Protein AF-A0A0M3J8P7-F1 (afdb_monomer_lite)

Structure (mmCIF, N/CA/C/O backbone):
data_AF-A0A0M3J8P7-F1
#
_entry.id   AF-A0A0M3J8P7-F1
#
loop_
_atom_site.group_PDB
_atom_site.id
_atom_site.type_symbol
_atom_site.label_atom_id
_atom_site.label_alt_id
_atom_site.label_comp_id
_atom_site.label_asym_id
_atom_site.label_entity_id
_atom_site.label_seq_id
_atom_site.pdbx_PDB_ins_code
_atom_site.Cartn_x
_atom_site.Cartn_y
_atom_site.Cartn_z
_atom_site.occupancy
_atom_site.B_iso_or_equiv
_atom_site.auth_seq_id
_atom_site.auth_comp_id
_atom_site.auth_asym_id
_atom_site.auth_atom_id
_atom_site.pdbx_PDB_model_num
ATOM 1 N N . MET A 1 1 ? 17.287 -0.569 18.885 1.00 57.94 1 MET A N 1
ATOM 2 C CA . MET A 1 1 ? 17.181 -0.500 20.362 1.00 57.94 1 MET A CA 1
ATOM 3 C C . MET A 1 1 ? 16.423 0.748 20.808 1.00 57.94 1 MET A C 1
ATOM 5 O O . MET A 1 1 ? 15.287 0.584 21.216 1.00 57.94 1 MET A O 1
ATOM 9 N N . CYS A 1 2 ? 16.953 1.978 20.699 1.00 70.88 2 CYS A N 1
ATOM 10 C CA . CYS A 1 2 ? 16.228 3.170 21.192 1.00 70.88 2 CYS A CA 1
ATOM 11 C C . CYS A 1 2 ? 14.976 3.538 20.371 1.00 70.88 2 CYS A C 1
ATOM 13 O O . CYS A 1 2 ? 13.939 3.823 20.958 1.00 70.88 2 CYS A O 1
ATOM 15 N N . ALA A 1 3 ? 15.040 3.486 19.035 1.00 71.56 3 ALA A N 1
ATOM 16 C CA . ALA A 1 3 ? 13.883 3.767 18.172 1.00 71.56 3 ALA A CA 1
ATOM 17 C C . ALA A 1 3 ? 12.749 2.735 18.344 1.00 71.56 3 ALA A C 1
ATOM 19 O O . ALA A 1 3 ? 11.573 3.095 18.376 1.00 71.56 3 ALA A O 1
ATOM 20 N N . ASP A 1 4 ? 13.101 1.460 18.536 1.00 75.12 4 ASP A N 1
ATOM 21 C CA . ASP A 1 4 ? 12.129 0.391 18.805 1.00 75.12 4 ASP A CA 1
ATOM 22 C C . ASP A 1 4 ? 11.441 0.598 20.159 1.00 75.12 4 ASP A C 1
ATOM 24 O O . ASP A 1 4 ? 10.235 0.411 20.275 1.00 75.12 4 ASP A O 1
ATOM 28 N N . LEU A 1 5 ? 12.191 1.047 21.174 1.00 81.62 5 LEU A N 1
ATOM 29 C CA . LEU A 1 5 ? 11.639 1.349 22.495 1.00 81.62 5 LEU A CA 1
ATOM 30 C C . LEU A 1 5 ? 10.661 2.527 22.443 1.00 81.62 5 LEU A C 1
ATOM 32 O O . LEU A 1 5 ? 9.600 2.458 23.053 1.00 81.62 5 LEU A O 1
ATOM 36 N N . ILE A 1 6 ? 10.999 3.578 21.686 1.00 79.62 6 ILE A N 1
ATOM 37 C CA . ILE A 1 6 ? 10.109 4.722 21.442 1.00 79.62 6 ILE A CA 1
ATOM 38 C C . ILE A 1 6 ? 8.841 4.257 20.725 1.00 79.62 6 ILE A C 1
ATOM 40 O O . ILE A 1 6 ? 7.743 4.608 21.141 1.00 79.62 6 ILE A O 1
ATOM 44 N N . THR A 1 7 ? 8.981 3.412 19.703 1.00 75.06 7 THR A N 1
ATOM 45 C CA . THR A 1 7 ? 7.837 2.845 18.978 1.00 75.06 7 THR A CA 1
ATOM 46 C C . THR A 1 7 ? 6.937 2.030 19.910 1.00 75.06 7 THR A C 1
ATOM 48 O O . THR A 1 7 ? 5.722 2.187 19.872 1.00 75.06 7 THR A O 1
ATOM 51 N N . CYS A 1 8 ? 7.509 1.190 20.779 1.00 78.62 8 CYS A N 1
ATOM 52 C CA . CYS A 1 8 ? 6.751 0.422 21.770 1.00 78.62 8 CYS A CA 1
ATOM 53 C C . CYS A 1 8 ? 6.077 1.313 22.820 1.00 78.62 8 CYS A C 1
ATOM 55 O O . CYS A 1 8 ? 4.932 1.055 23.176 1.00 78.62 8 CYS A O 1
ATOM 57 N N . LEU A 1 9 ? 6.761 2.356 23.300 1.00 82.44 9 LEU A N 1
ATOM 58 C CA . LEU A 1 9 ? 6.213 3.314 24.261 1.00 82.44 9 LEU A CA 1
ATOM 59 C C . LEU A 1 9 ? 5.017 4.057 23.667 1.00 82.44 9 LEU A C 1
ATOM 61 O O . LEU A 1 9 ? 3.961 4.096 24.284 1.00 82.44 9 LEU A O 1
ATOM 65 N N . VAL A 1 10 ? 5.174 4.609 22.463 1.00 79.56 10 VAL A N 1
ATOM 66 C CA . VAL A 1 10 ? 4.095 5.303 21.752 1.00 79.56 10 VAL A CA 1
ATOM 67 C C . VAL A 1 10 ? 2.922 4.353 21.536 1.00 79.56 10 VAL A C 1
ATOM 69 O O . VAL A 1 10 ? 1.804 4.691 21.900 1.00 79.56 10 VAL A O 1
ATOM 72 N N . ARG A 1 11 ? 3.186 3.127 21.060 1.00 76.06 11 ARG A N 1
ATOM 73 C CA . ARG A 1 11 ? 2.155 2.095 20.883 1.00 76.06 11 ARG A CA 1
ATOM 74 C C . ARG A 1 11 ? 1.421 1.721 22.164 1.00 76.06 11 ARG A C 1
ATOM 76 O O . ARG A 1 11 ? 0.246 1.400 22.102 1.00 76.06 11 ARG A O 1
ATOM 83 N N . HIS A 1 12 ? 2.096 1.743 23.310 1.00 80.62 12 HIS A N 1
ATOM 84 C CA . HIS A 1 12 ? 1.469 1.433 24.593 1.00 80.62 12 HIS A CA 1
ATOM 85 C C . HIS A 1 12 ? 0.429 2.478 25.015 1.00 80.62 12 HIS A C 1
ATOM 87 O O . HIS A 1 12 ? -0.518 2.131 25.715 1.00 80.62 12 HIS A O 1
ATOM 93 N N . TYR A 1 13 ? 0.608 3.734 24.600 1.00 80.44 13 TYR A N 1
ATOM 94 C CA . TYR A 1 13 ? -0.294 4.834 24.940 1.00 80.44 13 TYR A CA 1
ATOM 95 C C . TYR A 1 13 ? -1.317 5.162 23.845 1.00 80.44 13 TYR A C 1
ATOM 97 O O . TYR A 1 13 ? -2.204 5.974 24.102 1.00 80.44 13 TYR A O 1
ATOM 105 N N . LEU A 1 14 ? -1.235 4.514 22.673 1.00 75.00 14 LEU A N 1
ATOM 106 C CA . LEU A 1 14 ? -2.246 4.631 21.620 1.00 75.00 14 LEU A CA 1
ATOM 107 C C . LEU A 1 14 ? -3.641 4.346 22.212 1.00 75.00 14 LEU A C 1
ATOM 109 O O . LEU A 1 14 ? -3.864 3.297 22.819 1.00 75.00 14 LEU A O 1
ATOM 113 N N . GLY A 1 15 ? -4.547 5.324 22.104 1.00 64.31 15 GLY A N 1
ATOM 114 C CA . GLY A 1 15 ? -5.905 5.276 22.664 1.00 64.31 15 GLY A CA 1
ATOM 115 C C . GLY A 1 15 ? -6.182 6.250 23.820 1.00 64.31 15 GLY A C 1
ATOM 116 O O . GLY A 1 15 ? -7.347 6.523 24.107 1.00 64.31 15 GLY A O 1
ATOM 117 N N . ASP A 1 16 ? -5.156 6.834 24.453 1.00 79.50 16 ASP A N 1
ATOM 118 C CA . ASP A 1 16 ? -5.309 7.995 25.344 1.00 79.50 16 ASP A CA 1
ATOM 119 C C . ASP A 1 16 ? -4.747 9.249 24.663 1.00 79.50 16 ASP A C 1
ATOM 121 O O . ASP A 1 16 ? -3.587 9.622 24.855 1.00 79.50 16 ASP A O 1
ATOM 125 N N . ASN A 1 17 ? -5.593 9.916 23.869 1.00 73.31 17 ASN A N 1
ATOM 126 C CA . ASN A 1 17 ? -5.213 11.065 23.036 1.00 73.31 17 ASN A CA 1
ATOM 127 C C . ASN A 1 17 ? -4.451 12.158 23.809 1.00 73.31 17 ASN A C 1
ATOM 129 O O . ASN A 1 17 ? -3.526 12.782 23.276 1.00 73.31 17 ASN A O 1
ATOM 133 N N . ALA A 1 18 ? -4.825 12.411 25.068 1.00 75.12 18 ALA A N 1
ATOM 134 C CA . ALA A 1 18 ? -4.155 13.416 25.888 1.00 75.12 18 ALA A CA 1
ATOM 135 C C . ALA A 1 18 ? -2.734 12.965 26.258 1.00 75.12 18 ALA A C 1
ATOM 137 O O . ALA A 1 18 ? -1.778 13.742 26.139 1.00 75.12 18 ALA A O 1
ATOM 138 N N . THR A 1 19 ? -2.587 11.699 26.650 1.00 83.12 19 THR A N 1
ATOM 139 C CA . THR A 1 19 ? -1.300 11.112 27.028 1.00 83.12 19 THR A CA 1
ATOM 140 C C . THR A 1 19 ? -0.380 10.928 25.822 1.00 83.12 19 THR A C 1
ATOM 142 O O . THR A 1 19 ? 0.782 11.341 25.893 1.00 83.12 19 THR A O 1
ATOM 145 N N . THR A 1 20 ? -0.864 10.428 24.680 1.00 84.56 20 THR A N 1
ATOM 146 C CA . THR A 1 20 ? -0.025 10.271 23.480 1.00 84.56 20 THR A CA 1
ATOM 147 C C . THR A 1 20 ? 0.505 11.608 22.984 1.00 84.56 20 THR A C 1
ATOM 149 O O . THR A 1 20 ? 1.692 11.720 22.664 1.00 84.56 20 THR A O 1
ATOM 152 N N . SER A 1 21 ? -0.324 12.660 22.972 1.00 84.38 21 SER A N 1
ATOM 153 C CA . SER A 1 21 ? 0.137 13.989 22.563 1.00 84.38 21 SER A CA 1
ATOM 154 C C . SER A 1 21 ? 1.215 14.533 23.505 1.00 84.38 21 SER A C 1
ATOM 156 O O . SER A 1 21 ? 2.170 15.161 23.038 1.00 84.38 21 SER A O 1
ATOM 158 N N . ALA A 1 22 ? 1.086 14.313 24.816 1.00 85.69 22 ALA A N 1
ATOM 159 C CA . ALA A 1 22 ? 2.091 14.734 25.789 1.00 85.69 22 ALA A CA 1
ATOM 160 C C . ALA A 1 22 ? 3.419 13.982 25.586 1.00 85.69 22 ALA A C 1
ATOM 162 O O . ALA A 1 22 ? 4.474 14.617 25.496 1.00 85.69 22 ALA A O 1
ATOM 163 N N . VAL A 1 23 ? 3.362 12.656 25.418 1.00 87.38 23 VAL A N 1
ATOM 164 C CA . VAL A 1 23 ? 4.534 11.804 25.158 1.00 87.38 23 VAL A CA 1
ATOM 165 C C . VAL A 1 23 ? 5.217 12.198 23.846 1.00 87.38 23 VAL A C 1
ATOM 167 O O . VAL A 1 23 ? 6.428 12.414 23.833 1.00 87.38 23 VAL A O 1
ATOM 170 N N . CYS A 1 24 ? 4.465 12.390 22.758 1.00 87.50 24 CYS A N 1
ATOM 171 C CA . CYS A 1 24 ? 5.012 12.834 21.473 1.00 87.50 24 CYS A CA 1
ATOM 172 C C . CYS A 1 24 ? 5.719 14.191 21.589 1.00 87.50 24 CYS A C 1
ATOM 174 O O . CYS A 1 24 ? 6.803 14.381 21.038 1.00 87.50 24 CYS A O 1
ATOM 176 N N . ASN A 1 25 ? 5.138 15.145 22.321 1.00 87.44 25 ASN A N 1
ATOM 177 C CA . ASN A 1 25 ? 5.761 16.449 22.547 1.00 87.44 25 ASN A CA 1
ATOM 178 C C . ASN A 1 25 ? 7.066 16.324 23.340 1.00 87.44 25 ASN A C 1
ATOM 180 O O . ASN A 1 25 ? 8.059 16.954 22.980 1.00 87.44 25 ASN A O 1
ATOM 184 N N . GLN A 1 26 ? 7.088 15.485 24.376 1.00 90.50 26 GLN A N 1
ATOM 185 C CA . GLN A 1 26 ? 8.281 15.256 25.186 1.00 90.50 26 GLN A CA 1
ATOM 186 C C . GLN A 1 26 ? 9.392 14.533 24.409 1.00 90.50 26 GLN A C 1
ATOM 188 O O . GLN A 1 26 ? 10.564 14.888 24.539 1.00 90.50 26 GLN A O 1
ATOM 193 N N . LEU A 1 27 ? 9.045 13.554 23.571 1.00 89.75 27 LEU A N 1
ATOM 194 C CA . LEU A 1 27 ? 10.003 12.852 22.715 1.00 89.75 27 LEU A CA 1
ATOM 195 C C . LEU A 1 27 ? 10.636 13.799 21.691 1.00 89.75 27 LEU A C 1
ATOM 197 O O . LEU A 1 27 ? 11.852 13.775 21.506 1.00 89.75 27 LEU A O 1
ATOM 201 N N . ARG A 1 28 ? 9.846 14.693 21.085 1.00 91.12 28 ARG A N 1
ATOM 202 C CA . ARG A 1 28 ? 10.371 15.692 20.142 1.00 91.12 28 ARG A CA 1
ATOM 203 C C . ARG A 1 28 ? 11.314 16.694 20.802 1.00 91.12 28 ARG A C 1
ATOM 205 O O . ARG A 1 28 ? 12.298 17.090 20.189 1.00 91.12 28 ARG A O 1
ATOM 212 N N . THR A 1 29 ? 11.041 17.112 22.038 1.00 89.88 29 THR A N 1
ATOM 213 C CA . THR A 1 29 ? 11.905 18.071 22.747 1.00 89.88 29 THR A CA 1
ATOM 214 C C . THR A 1 29 ? 13.159 17.417 23.318 1.00 89.88 29 THR A C 1
ATOM 216 O O . THR A 1 29 ? 14.228 18.020 23.289 1.00 89.88 29 THR A O 1
ATOM 219 N N . THR A 1 30 ? 13.051 16.182 23.812 1.00 91.00 30 THR A N 1
ATOM 220 C CA . THR A 1 30 ? 14.149 15.490 24.507 1.00 91.00 30 THR A CA 1
ATOM 221 C C . THR A 1 30 ? 15.060 14.722 23.547 1.00 91.00 30 THR A C 1
ATOM 223 O O . THR A 1 30 ? 16.268 14.653 23.765 1.00 91.00 30 THR A O 1
ATOM 226 N N . CYS A 1 31 ? 14.511 14.143 22.476 1.00 87.69 31 CYS A N 1
ATOM 227 C CA . CYS A 1 31 ? 15.253 13.328 21.512 1.00 87.69 31 CYS A CA 1
ATOM 228 C C . CYS A 1 31 ? 14.791 13.547 20.052 1.00 87.69 31 CYS A C 1
ATOM 230 O O . CYS A 1 31 ? 14.375 12.592 19.390 1.00 87.69 31 CYS A O 1
ATOM 232 N N . PRO A 1 32 ? 14.923 14.769 19.496 1.00 86.00 32 PRO A N 1
ATOM 233 C CA . PRO A 1 32 ? 14.434 15.106 18.150 1.00 86.00 32 PRO A CA 1
ATOM 234 C C . PRO A 1 32 ? 15.085 14.297 17.018 1.00 86.00 32 PRO A C 1
ATOM 236 O O . PRO A 1 32 ? 14.510 14.146 15.945 1.00 86.00 32 PRO A O 1
ATOM 239 N N . THR A 1 33 ? 16.291 13.765 17.236 1.00 86.69 33 THR A N 1
ATOM 240 C CA . THR A 1 33 ? 16.986 12.908 16.261 1.00 86.69 33 THR A CA 1
ATOM 241 C C . THR A 1 33 ? 16.454 11.475 16.229 1.00 86.69 33 THR A C 1
ATOM 243 O O . THR A 1 33 ? 16.735 10.753 15.277 1.00 86.69 33 THR A O 1
ATOM 246 N N . LEU A 1 34 ? 15.709 11.058 17.259 1.00 85.75 34 LEU A N 1
ATOM 247 C CA . LEU A 1 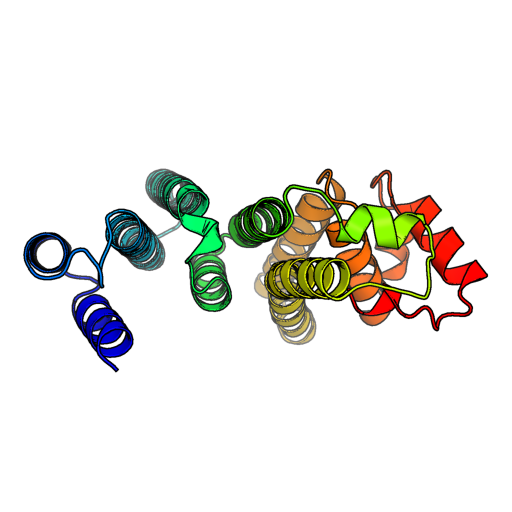34 ? 15.098 9.731 17.365 1.00 85.75 34 LEU A CA 1
ATOM 248 C C . LEU A 1 34 ? 13.587 9.755 17.122 1.00 85.75 34 LEU A C 1
ATOM 250 O O . LEU A 1 34 ? 13.025 8.721 16.775 1.00 85.75 34 LEU A O 1
ATOM 254 N N . PHE A 1 35 ? 12.944 10.906 17.328 1.00 88.56 35 PHE A N 1
ATOM 255 C CA . PHE A 1 35 ? 11.516 11.095 17.109 1.00 88.56 35 PHE A CA 1
ATOM 256 C C . PHE A 1 35 ? 11.259 12.478 16.506 1.00 88.56 35 PHE A C 1
ATOM 258 O O . PHE A 1 35 ? 11.371 13.508 17.173 1.00 88.56 35 PHE A O 1
ATOM 265 N N . SER A 1 36 ? 10.951 12.483 15.215 1.00 89.75 36 SER A N 1
ATOM 266 C CA . SER A 1 36 ? 10.771 13.672 14.389 1.00 89.75 36 SER A CA 1
ATOM 267 C C . SER A 1 36 ? 9.312 14.136 14.328 1.00 89.75 36 SER A C 1
ATOM 269 O O . SER A 1 36 ? 8.391 13.448 14.773 1.00 89.75 36 SER A O 1
ATOM 271 N N . ASP A 1 37 ? 9.074 15.304 13.726 1.00 89.19 37 ASP A N 1
ATOM 272 C CA . ASP A 1 37 ? 7.713 15.776 13.439 1.00 89.19 37 ASP A CA 1
ATOM 273 C C . ASP A 1 37 ? 6.953 14.839 12.485 1.00 89.19 37 ASP A C 1
ATOM 275 O O . ASP A 1 37 ? 5.733 14.706 12.592 1.00 89.19 37 ASP A O 1
ATOM 279 N N . GLU A 1 38 ? 7.659 14.152 11.582 1.00 89.06 38 GLU A N 1
ATOM 280 C CA . GLU A 1 38 ? 7.059 13.139 10.709 1.00 89.06 38 GLU A CA 1
ATOM 281 C C . GLU A 1 38 ? 6.608 11.912 11.512 1.00 89.06 38 GLU A C 1
ATOM 283 O O . GLU A 1 38 ? 5.522 11.394 11.257 1.00 89.06 38 GLU A O 1
ATOM 288 N N . ASP A 1 39 ? 7.373 11.500 12.528 1.00 88.56 39 ASP A N 1
ATOM 289 C CA . ASP A 1 39 ? 7.007 10.383 13.410 1.00 88.56 39 ASP A CA 1
ATOM 290 C C . ASP A 1 39 ? 5.798 10.740 14.286 1.00 88.56 39 ASP A C 1
ATOM 292 O O . ASP A 1 39 ? 4.869 9.944 14.432 1.00 88.56 39 ASP A O 1
ATOM 296 N N . ALA A 1 40 ? 5.750 11.972 14.807 1.00 89.94 40 ALA A N 1
ATOM 297 C CA . ALA A 1 40 ? 4.593 12.485 15.542 1.00 89.94 40 ALA A CA 1
ATOM 298 C C . ALA A 1 40 ? 3.338 12.581 14.657 1.00 89.94 40 ALA A C 1
ATOM 300 O O . ALA A 1 40 ? 2.230 12.280 15.098 1.00 89.94 40 ALA A O 1
ATOM 301 N N . THR A 1 41 ? 3.510 12.985 13.397 1.00 92.00 41 THR A N 1
ATOM 302 C CA . THR A 1 41 ? 2.429 13.051 12.403 1.00 92.00 41 THR A CA 1
ATOM 303 C C . THR A 1 41 ? 1.908 11.654 12.071 1.00 92.00 41 THR A C 1
ATOM 305 O O . THR A 1 41 ? 0.698 11.443 12.083 1.00 92.00 41 THR A O 1
ATOM 308 N N . ALA A 1 42 ? 2.799 10.687 11.837 1.00 91.94 42 ALA A N 1
ATOM 309 C CA . ALA A 1 42 ? 2.428 9.297 11.584 1.00 91.94 42 ALA A CA 1
ATOM 310 C C . ALA A 1 42 ? 1.744 8.650 12.797 1.00 91.94 42 ALA A C 1
ATOM 312 O O . ALA A 1 42 ? 0.775 7.913 12.627 1.00 91.94 42 ALA A O 1
ATOM 313 N N . THR A 1 43 ? 2.206 8.963 14.011 1.00 90.94 43 THR A N 1
ATOM 314 C CA . THR A 1 43 ? 1.581 8.509 15.263 1.00 90.94 43 THR A CA 1
ATOM 315 C C . THR A 1 43 ? 0.147 9.010 15.358 1.00 90.94 43 THR A C 1
ATOM 317 O O . THR A 1 43 ? -0.764 8.198 15.460 1.00 90.94 43 THR A O 1
ATOM 320 N N . ARG A 1 44 ? -0.068 10.324 15.210 1.00 92.19 44 ARG A N 1
ATOM 321 C CA . ARG A 1 44 ? -1.414 10.910 15.249 1.00 92.19 44 ARG A CA 1
ATOM 322 C C . ARG A 1 44 ? -2.334 10.298 14.196 1.00 92.19 44 ARG A C 1
ATOM 324 O O . ARG A 1 44 ? -3.469 9.966 14.493 1.00 92.19 44 ARG A O 1
ATOM 331 N N . ALA A 1 45 ? -1.848 10.126 12.971 1.00 95.56 45 ALA A N 1
ATOM 332 C CA . ALA A 1 45 ? -2.650 9.511 11.920 1.00 95.56 45 ALA A CA 1
ATOM 333 C C . ALA A 1 45 ? -2.979 8.035 12.213 1.00 95.56 45 ALA A C 1
ATOM 335 O O . ALA A 1 45 ? -4.045 7.560 11.8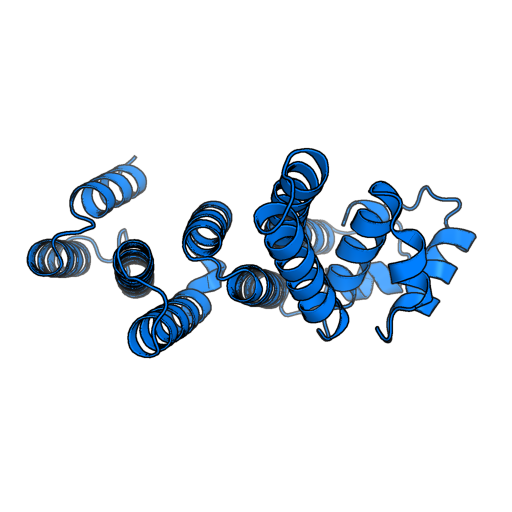44 1.00 95.56 45 ALA A O 1
ATOM 336 N N . THR A 1 46 ? -2.087 7.316 12.900 1.00 92.88 46 THR A N 1
ATOM 337 C CA . THR A 1 46 ? -2.349 5.943 13.359 1.00 92.88 46 THR A CA 1
ATOM 338 C C . THR A 1 46 ? -3.447 5.927 14.424 1.00 92.88 46 THR A C 1
ATOM 340 O O . THR A 1 46 ? -4.369 5.129 14.309 1.00 92.88 46 THR A O 1
ATOM 343 N N . GLU A 1 47 ? -3.415 6.854 15.388 1.00 91.94 47 GLU A N 1
ATOM 344 C CA . GLU A 1 47 ? -4.487 7.009 16.389 1.00 91.94 47 GLU A CA 1
ATOM 345 C C . GLU A 1 47 ? -5.841 7.279 15.738 1.00 91.94 47 GLU A C 1
ATOM 347 O O . GLU A 1 47 ? -6.839 6.686 16.123 1.00 91.94 47 GLU A O 1
ATOM 352 N N . MET A 1 48 ? -5.874 8.123 14.705 1.00 94.88 48 MET A N 1
ATOM 353 C CA . MET A 1 48 ? -7.102 8.410 13.963 1.00 94.88 48 MET A CA 1
ATOM 354 C C . MET A 1 48 ? -7.680 7.162 13.281 1.00 94.88 48 MET A C 1
ATOM 356 O O . MET A 1 48 ? -8.898 7.007 13.224 1.00 94.88 48 MET A O 1
ATOM 360 N N . LEU A 1 49 ? -6.830 6.260 12.774 1.00 95.75 49 LEU A N 1
ATOM 361 C CA . LEU A 1 49 ? -7.284 4.982 12.216 1.00 95.75 49 LEU A CA 1
ATOM 362 C C . LEU A 1 49 ? -7.803 4.037 13.309 1.00 95.75 49 LEU A C 1
ATOM 364 O O . LEU A 1 49 ? -8.819 3.379 13.100 1.00 95.75 49 LEU A O 1
ATOM 368 N N . GLU A 1 50 ? -7.153 3.987 14.473 1.00 92.31 50 GLU A N 1
ATOM 369 C CA . GLU A 1 50 ? -7.625 3.186 15.610 1.00 92.31 50 GLU A CA 1
ATOM 370 C C . GLU A 1 50 ? -8.945 3.722 16.183 1.00 92.31 50 GLU A C 1
ATOM 372 O O . GLU A 1 50 ? -9.853 2.947 16.476 1.00 92.31 50 GLU A O 1
ATOM 377 N N . GLU A 1 51 ? -9.106 5.043 16.259 1.00 93.25 51 GLU A N 1
ATOM 378 C CA . GLU A 1 51 ? -10.371 5.687 16.614 1.00 93.25 51 GLU A CA 1
ATOM 379 C C . GLU A 1 51 ? -11.459 5.346 15.585 1.00 93.25 51 GLU A C 1
ATOM 381 O O . GLU A 1 51 ? -12.540 4.886 15.957 1.00 93.25 51 GLU A O 1
ATOM 386 N N . ALA A 1 52 ? -11.158 5.461 14.286 1.00 96.00 52 ALA A N 1
ATOM 387 C CA . ALA A 1 52 ? -12.086 5.099 13.216 1.00 96.00 52 ALA A CA 1
ATOM 388 C C . ALA A 1 52 ? -12.493 3.613 13.238 1.00 96.00 52 ALA A C 1
ATOM 390 O O . ALA A 1 52 ? -13.603 3.276 12.813 1.00 96.00 52 ALA A O 1
ATOM 391 N N . HIS A 1 53 ? -11.626 2.722 13.727 1.00 93.94 53 HIS A N 1
ATOM 392 C CA . HIS A 1 53 ? -11.925 1.296 13.882 1.00 93.94 53 HIS A CA 1
ATOM 393 C C . HIS A 1 53 ? -13.005 1.030 14.940 1.00 93.94 53 HIS A C 1
ATOM 395 O O . HIS A 1 53 ? -13.781 0.087 14.802 1.00 93.94 53 HIS A O 1
ATOM 401 N N . LEU A 1 54 ? -13.109 1.887 15.959 1.00 93.50 54 LEU A N 1
ATOM 402 C CA . LEU A 1 54 ? -14.124 1.789 17.013 1.00 93.50 54 LEU A CA 1
ATOM 403 C C . LEU A 1 54 ? -15.459 2.456 16.637 1.00 93.50 54 LEU A C 1
ATOM 405 O O . LEU A 1 54 ? -16.438 2.336 17.376 1.00 93.50 54 LEU A O 1
ATOM 409 N N . MET A 1 55 ? -15.513 3.165 15.508 1.00 94.81 55 MET A N 1
ATOM 410 C CA . MET A 1 55 ? -16.699 3.883 15.041 1.00 94.81 55 MET A CA 1
ATOM 411 C C . MET A 1 55 ? -17.527 3.051 14.056 1.00 94.81 55 MET A C 1
ATOM 413 O O . MET A 1 55 ? -16.995 2.379 13.173 1.00 94.81 55 MET A O 1
ATOM 417 N N . GLU A 1 56 ? -18.853 3.189 14.125 1.00 94.38 56 GLU A N 1
ATOM 418 C CA . GLU A 1 56 ? -19.741 2.703 13.065 1.00 94.38 56 GLU A CA 1
ATOM 419 C C . GLU A 1 56 ? -19.562 3.515 11.761 1.00 94.38 56 GLU A C 1
ATOM 421 O O . GLU A 1 56 ? -19.184 4.695 11.806 1.00 94.38 56 GLU A O 1
ATOM 426 N N . PRO A 1 57 ? -19.856 2.928 10.582 1.00 93.31 57 PRO A N 1
ATOM 427 C CA . PRO A 1 57 ? -19.809 3.636 9.304 1.00 93.31 57 PRO A CA 1
ATOM 428 C C . PRO A 1 57 ? -20.668 4.910 9.300 1.00 93.31 57 PRO A C 1
ATOM 430 O O . PRO A 1 57 ? -21.897 4.857 9.314 1.00 93.31 57 PRO A O 1
ATOM 433 N N . CYS A 1 58 ? -20.017 6.074 9.254 1.00 95.62 58 CYS A N 1
ATOM 434 C CA . CYS A 1 58 ? -20.670 7.381 9.191 1.00 95.62 58 CYS A CA 1
ATOM 435 C C . CYS A 1 58 ? -19.770 8.428 8.495 1.00 95.62 58 CYS A C 1
ATOM 437 O O . CYS A 1 58 ? -18.573 8.180 8.303 1.00 95.62 58 CYS A O 1
ATOM 439 N N . PRO A 1 59 ? -20.305 9.607 8.113 1.00 97.38 59 PRO A N 1
ATOM 440 C CA . PRO A 1 59 ? -19.519 10.652 7.450 1.00 97.38 59 PRO A CA 1
ATOM 441 C C . PRO A 1 59 ? -18.294 11.091 8.258 1.00 97.38 59 PRO A C 1
ATOM 443 O O . PRO A 1 59 ? -17.200 11.149 7.713 1.00 97.38 59 PRO A O 1
ATOM 446 N N . THR A 1 60 ? -18.441 11.280 9.573 1.00 97.44 60 THR A N 1
ATOM 447 C CA . THR A 1 60 ? -17.335 11.676 10.461 1.00 97.44 60 THR A CA 1
ATOM 448 C C . THR A 1 60 ? -16.210 10.643 10.485 1.00 97.44 60 THR A C 1
ATOM 450 O O . THR A 1 60 ? -15.043 11.010 10.427 1.00 97.44 60 THR A O 1
ATOM 453 N N . ARG A 1 61 ? -16.543 9.344 10.503 1.00 97.50 61 ARG A N 1
ATOM 454 C CA . ARG A 1 61 ? -15.548 8.266 10.399 1.00 97.50 61 ARG A CA 1
ATOM 455 C C . ARG A 1 61 ? -14.792 8.330 9.069 1.00 97.50 61 ARG A C 1
ATOM 457 O O . ARG A 1 61 ? -13.592 8.093 9.035 1.00 97.50 61 ARG A O 1
ATOM 464 N N . THR A 1 62 ? -15.493 8.646 7.983 1.00 97.25 62 THR A N 1
ATOM 465 C CA . THR A 1 62 ? -14.892 8.763 6.644 1.00 97.25 62 THR A CA 1
ATOM 466 C C . THR A 1 62 ? -13.924 9.945 6.588 1.00 97.25 62 THR A C 1
ATOM 468 O O . THR A 1 62 ? -12.773 9.763 6.213 1.00 97.25 62 THR A O 1
ATOM 471 N N . GLU A 1 63 ? -14.343 11.119 7.072 1.00 98.00 63 GLU A N 1
ATOM 472 C CA . GLU A 1 63 ? -13.489 12.314 7.169 1.00 98.00 63 GLU A CA 1
ATOM 473 C C . GLU A 1 63 ? -12.239 12.067 8.031 1.00 98.00 63 GLU A C 1
ATOM 475 O O . GLU A 1 63 ? -11.146 12.522 7.691 1.00 98.00 63 GLU A O 1
ATOM 480 N N . LEU A 1 64 ? -12.388 11.310 9.125 1.00 97.81 64 LEU A N 1
ATOM 481 C CA . LEU A 1 64 ? -11.283 10.933 10.004 1.00 97.81 64 LEU A CA 1
ATOM 482 C C . LEU A 1 64 ? -10.256 10.044 9.279 1.00 97.81 64 LEU A C 1
ATOM 484 O O . LEU A 1 64 ? -9.054 10.298 9.363 1.00 97.81 64 LEU A O 1
ATOM 488 N N . ILE A 1 65 ? -10.719 9.035 8.533 1.00 98.31 65 ILE A N 1
ATOM 489 C CA . ILE A 1 65 ? -9.853 8.151 7.735 1.00 98.31 65 ILE A CA 1
ATOM 490 C C . ILE A 1 65 ? -9.153 8.935 6.615 1.00 98.31 65 ILE A C 1
ATOM 492 O O . ILE A 1 65 ? -7.945 8.777 6.426 1.00 98.31 65 ILE A O 1
ATOM 496 N N . ASP A 1 66 ? -9.873 9.807 5.906 1.00 98.31 66 ASP A N 1
ATOM 497 C CA . ASP A 1 66 ? -9.320 10.608 4.808 1.00 98.31 66 ASP A CA 1
ATOM 498 C C . ASP A 1 66 ? -8.194 11.532 5.294 1.00 98.31 66 ASP A C 1
ATOM 500 O O . ASP A 1 66 ? -7.121 11.613 4.683 1.00 98.31 66 ASP A O 1
ATOM 504 N N . GLU A 1 67 ? -8.393 12.194 6.435 1.00 98.25 67 GLU A N 1
ATOM 505 C CA . GLU A 1 67 ? -7.370 13.050 7.034 1.00 98.25 67 GLU A CA 1
ATOM 506 C C . GLU A 1 67 ? -6.164 12.235 7.533 1.00 98.25 67 GLU A C 1
ATOM 508 O O . GLU A 1 67 ? -5.014 12.640 7.322 1.00 98.25 67 GLU A O 1
ATOM 513 N N . ALA A 1 68 ? -6.392 11.048 8.106 1.00 98.19 68 ALA A N 1
ATOM 514 C CA . ALA A 1 68 ? -5.315 10.140 8.492 1.00 98.19 68 ALA A CA 1
ATOM 515 C C . ALA A 1 68 ? -4.461 9.724 7.280 1.00 98.19 68 ALA A C 1
ATOM 517 O O . ALA A 1 68 ? -3.229 9.812 7.322 1.00 98.19 68 ALA A O 1
ATOM 518 N N . ILE A 1 69 ? -5.091 9.341 6.162 1.00 98.38 69 ILE A N 1
ATOM 519 C CA . ILE A 1 69 ? -4.394 8.987 4.914 1.00 98.38 69 ILE A CA 1
ATOM 520 C C . ILE A 1 69 ? -3.597 10.181 4.390 1.00 98.38 69 ILE A C 1
ATOM 522 O O . ILE A 1 69 ? -2.422 10.028 4.035 1.00 98.38 69 ILE A O 1
ATOM 526 N N . ARG A 1 70 ? -4.185 11.384 4.396 1.00 97.94 70 ARG A N 1
ATOM 527 C CA . ARG A 1 70 ? -3.504 12.615 3.973 1.00 97.94 70 ARG A CA 1
ATOM 528 C C . ARG A 1 70 ? -2.222 12.845 4.772 1.00 97.94 70 ARG A C 1
ATOM 530 O O . ARG A 1 70 ? -1.183 13.154 4.185 1.00 97.94 70 ARG A O 1
ATOM 537 N N . MET A 1 71 ? -2.275 12.672 6.091 1.00 97.12 71 MET A N 1
ATOM 538 C CA . MET A 1 71 ? -1.121 12.814 6.981 1.00 97.12 71 MET A CA 1
ATOM 539 C C . MET A 1 71 ? -0.063 11.726 6.746 1.00 97.12 71 MET A C 1
ATOM 541 O O . MET A 1 71 ? 1.121 12.042 6.592 1.00 97.12 71 MET A O 1
ATOM 545 N N . LEU A 1 72 ? -0.475 10.458 6.648 1.00 97.56 72 LEU A N 1
ATOM 546 C CA . LEU A 1 72 ? 0.417 9.325 6.369 1.00 97.56 72 LEU A CA 1
ATOM 547 C C . LEU A 1 72 ? 1.143 9.499 5.029 1.00 97.56 72 LEU A C 1
ATOM 549 O O . LEU A 1 72 ? 2.340 9.229 4.920 1.00 97.56 72 LEU A O 1
ATOM 553 N N . LYS A 1 73 ? 0.451 10.023 4.015 1.00 97.25 73 LYS A N 1
ATOM 554 C CA . LYS A 1 73 ? 1.010 10.256 2.680 1.00 97.25 73 LYS A CA 1
ATOM 555 C C . LYS A 1 73 ? 2.165 11.263 2.673 1.00 97.25 73 LYS A C 1
ATOM 557 O O . LYS A 1 73 ? 3.090 11.118 1.871 1.00 97.25 73 LYS A O 1
ATOM 562 N N . VAL A 1 74 ? 2.156 12.261 3.564 1.00 93.56 74 VAL A N 1
ATOM 563 C CA . VAL A 1 74 ? 3.248 13.248 3.682 1.00 93.56 74 VAL A CA 1
ATOM 564 C C . VAL A 1 74 ? 4.549 12.560 4.099 1.00 93.56 74 VAL A C 1
ATOM 566 O O . VAL A 1 74 ? 5.569 12.696 3.424 1.00 93.56 74 VAL A O 1
ATOM 569 N N . GLY A 1 75 ? 4.494 11.760 5.165 1.00 91.56 75 GLY A N 1
ATOM 570 C CA . GLY A 1 75 ? 5.632 11.019 5.716 1.00 91.56 75 GLY A CA 1
ATOM 571 C C . GLY A 1 75 ? 5.832 9.637 5.097 1.00 91.56 75 GLY A C 1
ATOM 572 O O . GLY A 1 75 ? 6.517 8.801 5.690 1.00 91.56 75 GLY A O 1
ATOM 573 N N . VAL A 1 76 ? 5.240 9.370 3.922 1.00 95.31 76 VAL A N 1
ATOM 574 C CA . VAL A 1 76 ? 5.013 7.995 3.461 1.00 95.31 76 VAL A CA 1
ATOM 575 C C . VAL A 1 76 ? 6.283 7.171 3.418 1.00 95.31 76 VAL A C 1
ATOM 577 O O . VAL A 1 76 ? 6.173 5.997 3.699 1.00 95.31 76 VAL A O 1
ATOM 580 N N . HIS A 1 77 ? 7.455 7.757 3.137 1.00 91.31 77 HIS A N 1
ATOM 581 C CA . HIS A 1 77 ? 8.770 7.116 3.001 1.00 91.31 77 HIS A CA 1
ATOM 582 C C . HIS A 1 77 ? 9.384 6.557 4.305 1.00 91.31 77 HIS A C 1
ATOM 584 O O . HIS A 1 77 ? 10.262 5.695 4.234 1.00 91.31 77 HIS A O 1
ATOM 590 N N . LYS A 1 78 ? 8.921 6.990 5.483 1.00 88.31 78 LYS A N 1
ATOM 591 C CA . LYS A 1 78 ? 9.394 6.479 6.787 1.00 88.31 78 LYS A CA 1
ATOM 592 C C . LYS A 1 78 ? 8.451 5.474 7.433 1.00 88.31 78 LYS A C 1
ATOM 594 O O . LYS A 1 78 ? 8.838 4.787 8.370 1.00 88.31 78 LYS A O 1
ATOM 599 N N . LEU A 1 79 ? 7.230 5.356 6.915 1.00 91.75 79 LEU A N 1
ATOM 600 C CA . LEU A 1 79 ? 6.224 4.468 7.486 1.00 91.75 79 LEU A CA 1
ATOM 601 C C . LEU A 1 79 ? 6.662 3.000 7.453 1.00 91.75 79 LEU A C 1
ATOM 603 O O . LEU A 1 79 ? 7.281 2.534 6.492 1.00 91.75 79 LEU A O 1
ATOM 607 N N . ASN A 1 80 ? 6.219 2.238 8.448 1.00 92.50 80 ASN A N 1
ATOM 608 C CA . ASN A 1 80 ? 6.091 0.796 8.295 1.00 92.50 80 ASN A CA 1
ATOM 609 C C . ASN A 1 80 ? 4.809 0.520 7.496 1.00 92.50 80 ASN A C 1
ATOM 611 O O . ASN A 1 80 ? 3.737 0.318 8.064 1.00 92.50 80 ASN A O 1
ATOM 615 N N . LEU A 1 81 ? 4.922 0.603 6.168 1.00 95.62 81 LEU A N 1
ATOM 616 C CA . LEU A 1 81 ? 3.770 0.553 5.270 1.00 95.62 81 LEU A CA 1
ATOM 617 C C . LEU A 1 81 ? 2.916 -0.722 5.442 1.00 95.62 81 LEU A C 1
ATOM 619 O O . LEU A 1 81 ? 1.702 -0.567 5.530 1.00 95.62 81 LEU A O 1
ATOM 623 N N . PRO A 1 82 ? 3.483 -1.940 5.601 1.00 95.62 82 PRO A N 1
ATOM 624 C CA . PRO A 1 82 ? 2.685 -3.141 5.864 1.00 95.62 82 PRO A CA 1
ATOM 625 C C . PRO A 1 82 ? 1.757 -3.035 7.081 1.00 95.62 82 PRO A C 1
ATOM 627 O O . PRO A 1 82 ? 0.609 -3.463 7.007 1.00 95.62 82 PRO A O 1
ATOM 630 N N . VAL A 1 83 ? 2.227 -2.438 8.183 1.00 93.88 83 VAL A N 1
ATOM 631 C CA . VAL A 1 83 ? 1.413 -2.251 9.398 1.00 93.88 83 VAL A CA 1
ATOM 632 C C . VAL A 1 83 ? 0.270 -1.271 9.139 1.00 93.88 83 VAL A C 1
ATOM 634 O O . VAL A 1 83 ? -0.869 -1.550 9.490 1.00 93.88 83 VAL A O 1
ATOM 637 N N . ILE A 1 84 ? 0.551 -0.155 8.466 1.00 96.50 84 ILE A N 1
ATOM 638 C CA . ILE A 1 84 ? -0.477 0.834 8.117 1.00 96.50 84 ILE A CA 1
ATOM 639 C C . ILE A 1 84 ? -1.521 0.239 7.164 1.00 96.50 84 ILE A C 1
ATOM 641 O O . ILE A 1 84 ? -2.713 0.457 7.345 1.00 96.50 84 ILE A O 1
ATOM 645 N N . CYS A 1 85 ? -1.102 -0.553 6.175 1.00 97.38 85 CYS A N 1
ATOM 646 C CA . CYS A 1 85 ? -2.030 -1.223 5.266 1.00 97.38 85 CYS A CA 1
ATOM 647 C C . CYS A 1 85 ? -2.910 -2.262 5.976 1.00 97.38 85 CYS A C 1
ATOM 649 O O . CYS A 1 85 ? -4.044 -2.474 5.552 1.00 97.38 85 CYS A O 1
ATOM 651 N N . GLN A 1 86 ? -2.416 -2.892 7.046 1.00 94.88 86 GLN A N 1
ATOM 652 C CA . GLN A 1 86 ? -3.225 -3.773 7.887 1.00 94.88 86 GLN A CA 1
ATOM 653 C C . GLN A 1 86 ? -4.297 -2.984 8.656 1.00 94.88 86 GLN A C 1
ATOM 655 O O . GLN A 1 86 ? -5.461 -3.368 8.615 1.00 94.88 86 GLN A O 1
ATOM 660 N N . LEU A 1 87 ? -3.942 -1.842 9.252 1.00 95.56 87 LEU A N 1
ATOM 661 C CA . LEU A 1 87 ? -4.915 -0.963 9.918 1.00 95.56 87 LEU A CA 1
ATOM 662 C C . LEU A 1 87 ? -5.972 -0.433 8.942 1.00 95.56 87 LEU A C 1
ATOM 664 O O . LEU A 1 87 ? -7.161 -0.454 9.237 1.00 95.56 87 LEU A O 1
ATOM 668 N N . LEU A 1 88 ? -5.556 -0.015 7.742 1.00 98.00 88 LEU A N 1
ATOM 669 C CA . LEU A 1 88 ? -6.477 0.427 6.690 1.00 98.00 88 LEU A CA 1
ATOM 670 C C . LEU A 1 88 ? -7.452 -0.676 6.266 1.00 98.00 88 LEU A C 1
ATOM 672 O O . LEU A 1 88 ? -8.613 -0.392 5.984 1.00 98.00 88 LEU A O 1
ATOM 676 N N . HIS A 1 89 ? -7.002 -1.932 6.249 1.00 95.38 89 HIS A N 1
ATOM 677 C CA . HIS A 1 89 ? -7.876 -3.073 6.004 1.00 95.38 89 HIS A CA 1
ATOM 678 C C . HIS A 1 89 ? -8.897 -3.270 7.136 1.00 95.38 89 HIS A C 1
ATOM 680 O O . HIS A 1 89 ? -10.065 -3.506 6.852 1.00 95.38 89 HIS A O 1
ATOM 686 N N . GLU A 1 90 ? -8.486 -3.115 8.397 1.00 93.94 90 GLU A N 1
ATOM 687 C CA . GLU A 1 90 ? -9.357 -3.235 9.580 1.00 93.94 90 GLU A CA 1
ATOM 688 C C . GLU A 1 90 ? -10.415 -2.126 9.680 1.00 93.94 90 GLU A C 1
ATOM 690 O O . GLU A 1 90 ? -11.429 -2.300 10.357 1.00 93.94 90 GLU A O 1
ATOM 695 N N . VAL A 1 91 ? -10.218 -1.001 8.987 1.00 96.19 91 VAL A N 1
ATOM 696 C CA . VAL A 1 91 ? -11.222 0.067 8.845 1.00 96.19 91 VAL A CA 1
ATOM 697 C C . VAL A 1 91 ? -11.937 0.057 7.487 1.00 96.19 91 VAL A C 1
ATOM 699 O O . VAL A 1 91 ? -12.578 1.047 7.127 1.00 96.19 91 VAL A O 1
ATOM 702 N N . ASP A 1 92 ? -11.865 -1.046 6.737 1.00 95.31 92 ASP A N 1
ATOM 703 C CA . ASP A 1 92 ? -12.490 -1.224 5.416 1.00 95.31 92 ASP A CA 1
ATOM 704 C C . ASP A 1 92 ? -12.065 -0.175 4.360 1.00 95.31 92 ASP A C 1
ATOM 706 O O . ASP A 1 92 ? -12.763 0.059 3.373 1.00 95.31 92 ASP A O 1
ATOM 710 N N . CYS A 1 93 ? -10.892 0.451 4.517 1.00 97.38 93 CYS A N 1
ATOM 711 C CA . CYS A 1 93 ? -10.364 1.464 3.600 1.00 97.38 93 CYS A CA 1
ATOM 712 C C . CYS A 1 93 ? -9.308 0.880 2.647 1.00 97.38 93 CYS A C 1
ATOM 714 O O . CYS A 1 93 ? -8.110 1.172 2.709 1.00 97.38 93 CYS A O 1
ATOM 716 N N . VAL A 1 94 ? -9.753 0.030 1.722 1.00 98.06 94 VAL A N 1
ATOM 717 C CA . VAL A 1 94 ? -8.848 -0.641 0.773 1.00 98.06 94 VAL A CA 1
ATOM 718 C C . VAL A 1 94 ? -8.258 0.293 -0.288 1.00 98.06 94 VAL A C 1
ATOM 720 O O . VAL A 1 94 ? -7.159 0.050 -0.782 1.00 98.06 94 VAL A O 1
ATOM 723 N N . GLU A 1 95 ? -8.938 1.392 -0.619 1.00 98.12 95 GLU A N 1
ATOM 724 C CA . GLU A 1 95 ? -8.422 2.399 -1.555 1.00 98.12 95 GLU A CA 1
ATOM 725 C C . GLU A 1 95 ? -7.221 3.154 -0.966 1.00 98.12 95 GLU A C 1
ATOM 727 O O . GLU A 1 95 ? -6.241 3.395 -1.675 1.00 98.12 95 GLU A O 1
ATOM 732 N N . GLY A 1 96 ? -7.230 3.413 0.347 1.00 98.50 96 GLY A N 1
ATOM 733 C CA . GLY A 1 96 ? -6.101 4.009 1.063 1.00 98.50 96 GLY A CA 1
ATOM 734 C C . GLY A 1 96 ? -4.829 3.156 0.995 1.00 98.50 96 GLY A C 1
ATOM 735 O O . GLY A 1 96 ? -3.723 3.694 0.914 1.00 98.50 96 GLY A O 1
ATOM 736 N N . ILE A 1 97 ? -4.964 1.821 0.952 1.00 98.69 97 ILE A N 1
ATOM 737 C CA . ILE A 1 97 ? -3.829 0.899 0.761 1.00 98.69 97 ILE A CA 1
ATOM 738 C C . ILE A 1 97 ? -3.156 1.177 -0.585 1.00 98.69 97 ILE A C 1
ATOM 740 O O . ILE A 1 97 ? -1.933 1.313 -0.652 1.00 98.69 97 ILE A O 1
ATOM 744 N N . VAL A 1 98 ? -3.955 1.289 -1.651 1.00 98.81 98 VAL A N 1
ATOM 745 C CA . VAL A 1 98 ? -3.455 1.580 -3.000 1.00 98.81 98 VAL A CA 1
ATOM 746 C C . VAL A 1 98 ? -2.829 2.968 -3.046 1.00 98.81 98 VAL A C 1
ATOM 748 O O . VAL A 1 98 ? -1.717 3.117 -3.550 1.00 98.81 98 VAL A O 1
ATOM 751 N N . GLU A 1 99 ? -3.494 3.976 -2.481 1.00 98.62 99 GLU A N 1
ATOM 752 C CA . GLU A 1 99 ? -2.993 5.349 -2.472 1.00 98.62 99 GLU A CA 1
ATOM 753 C C . GLU A 1 99 ? -1.615 5.461 -1.806 1.00 98.62 99 GLU A C 1
ATOM 755 O O . GLU A 1 99 ? -0.687 6.030 -2.393 1.00 98.62 99 GLU A O 1
ATOM 760 N N . LEU A 1 100 ? -1.450 4.899 -0.605 1.00 98.69 100 LEU A N 1
ATOM 761 C CA . LEU A 1 100 ? -0.180 4.965 0.117 1.00 98.69 100 LEU A CA 1
ATOM 762 C C . LEU A 1 100 ? 0.910 4.119 -0.549 1.00 98.69 100 LEU A C 1
ATOM 764 O O . LEU A 1 100 ? 2.066 4.545 -0.584 1.00 98.69 100 LEU A O 1
ATOM 768 N N . ALA A 1 101 ? 0.570 2.954 -1.107 1.00 98.62 101 ALA A N 1
ATOM 769 C CA . ALA A 1 101 ? 1.527 2.115 -1.826 1.00 98.62 101 ALA A CA 1
ATOM 770 C C . ALA A 1 101 ? 2.051 2.795 -3.100 1.00 98.62 101 ALA A C 1
ATOM 772 O O . ALA A 1 101 ? 3.262 2.826 -3.328 1.00 98.62 101 ALA A O 1
ATOM 773 N N . LEU A 1 102 ? 1.172 3.409 -3.896 1.00 98.62 102 LEU A N 1
ATOM 774 C CA . LEU A 1 102 ? 1.575 4.165 -5.084 1.00 98.62 102 LEU A CA 1
ATOM 775 C C . LEU A 1 102 ? 2.409 5.396 -4.707 1.00 98.62 102 LEU A C 1
ATOM 777 O O . LEU A 1 102 ? 3.473 5.620 -5.285 1.00 98.62 102 LEU A O 1
ATOM 781 N N . ALA A 1 103 ? 1.994 6.142 -3.677 1.00 98.44 103 ALA A N 1
ATOM 782 C CA . ALA A 1 103 ? 2.766 7.275 -3.171 1.00 98.44 103 ALA A CA 1
ATOM 783 C C . ALA A 1 103 ? 4.155 6.842 -2.666 1.00 98.44 103 ALA A C 1
ATOM 785 O O . ALA A 1 103 ? 5.153 7.522 -2.914 1.00 98.44 103 ALA A O 1
ATOM 786 N N . ARG A 1 104 ? 4.253 5.690 -1.987 1.00 98.25 104 ARG A N 1
ATOM 787 C CA . ARG A 1 104 ? 5.532 5.111 -1.559 1.00 98.25 104 ARG A CA 1
ATOM 788 C C . ARG A 1 104 ? 6.416 4.755 -2.751 1.00 98.25 104 ARG A C 1
ATOM 790 O O . ARG A 1 104 ? 7.607 5.068 -2.709 1.00 98.25 104 ARG A O 1
ATOM 797 N N . ALA A 1 105 ? 5.868 4.098 -3.772 1.00 98.06 105 ALA A N 1
ATOM 798 C CA . ALA A 1 105 ? 6.612 3.709 -4.967 1.00 98.06 105 ALA A CA 1
ATOM 799 C C . ALA A 1 105 ? 7.200 4.936 -5.683 1.00 98.06 105 ALA A C 1
ATOM 801 O O . ALA A 1 105 ? 8.402 4.978 -5.943 1.00 98.06 105 ALA A O 1
ATOM 802 N N . GLU A 1 106 ? 6.382 5.969 -5.904 1.00 97.25 106 GLU A N 1
ATOM 803 C CA . GLU A 1 106 ? 6.798 7.228 -6.532 1.00 97.25 106 GLU A CA 1
ATOM 804 C C . GLU A 1 106 ? 7.895 7.943 -5.729 1.00 97.25 106 GLU A C 1
ATOM 806 O O . GLU A 1 106 ? 8.919 8.343 -6.280 1.00 97.25 106 GLU A O 1
ATOM 811 N N . ARG A 1 107 ? 7.731 8.055 -4.404 1.00 96.88 107 ARG A N 1
ATOM 812 C CA . ARG A 1 107 ? 8.723 8.700 -3.524 1.00 96.88 107 ARG A CA 1
ATOM 813 C C . ARG A 1 107 ? 10.049 7.945 -3.461 1.00 96.88 107 ARG A C 1
ATOM 815 O O . ARG A 1 107 ? 11.086 8.573 -3.262 1.00 96.88 107 ARG A O 1
ATOM 822 N N . SER A 1 108 ? 10.018 6.619 -3.579 1.00 95.56 108 SER A N 1
ATOM 823 C CA . SER A 1 108 ? 11.212 5.777 -3.438 1.00 95.56 108 SER A CA 1
ATOM 824 C C . SER A 1 108 ? 12.035 5.682 -4.725 1.00 95.56 108 SER A C 1
ATOM 826 O O . SER A 1 108 ? 13.234 5.417 -4.654 1.00 95.56 108 SER A O 1
ATOM 828 N N . ASP A 1 109 ? 11.410 5.927 -5.878 1.00 96.69 109 ASP A N 1
ATOM 829 C CA . ASP A 1 109 ? 12.043 5.978 -7.197 1.00 96.69 109 ASP A CA 1
ATOM 830 C C . ASP A 1 109 ? 11.553 7.212 -7.990 1.00 96.69 109 ASP A C 1
ATOM 832 O O . ASP A 1 109 ? 10.806 7.083 -8.968 1.00 96.69 109 ASP A O 1
ATOM 836 N N . PRO A 1 110 ? 11.969 8.430 -7.582 1.00 96.06 110 PRO A N 1
ATOM 837 C CA . PRO A 1 110 ? 11.500 9.682 -8.183 1.00 96.06 110 PRO A CA 1
ATOM 838 C C . PRO A 1 110 ? 12.054 9.921 -9.594 1.00 96.06 110 PRO A C 1
ATOM 840 O O . PRO A 1 110 ? 11.557 10.775 -10.322 1.00 96.06 110 PRO A O 1
ATOM 843 N N . ARG A 1 111 ? 13.111 9.197 -9.980 1.00 95.81 111 ARG A N 1
ATOM 844 C CA . ARG A 1 111 ? 13.720 9.274 -11.317 1.00 95.81 111 ARG A CA 1
ATOM 845 C C . ARG A 1 111 ? 13.185 8.205 -12.267 1.00 95.81 111 ARG A C 1
ATOM 847 O O . ARG A 1 111 ? 13.646 8.147 -13.402 1.00 95.81 111 ARG A O 1
ATOM 854 N N . MET A 1 112 ? 12.222 7.393 -11.821 1.00 95.44 112 MET A N 1
ATOM 855 C CA . MET A 1 112 ? 11.606 6.324 -12.609 1.00 95.44 112 MET A CA 1
ATOM 856 C C . MET A 1 112 ? 12.638 5.331 -13.169 1.00 95.44 112 MET A C 1
ATOM 858 O O . MET A 1 112 ? 12.456 4.811 -14.271 1.00 95.44 112 MET A O 1
ATOM 862 N N . LEU A 1 113 ? 13.730 5.073 -12.439 1.00 93.94 113 LEU A N 1
ATOM 863 C CA . LEU A 1 113 ? 14.827 4.220 -12.911 1.00 93.94 113 LEU A CA 1
ATOM 864 C C . LEU A 1 113 ? 14.328 2.809 -13.223 1.00 93.94 113 LEU A C 1
ATOM 866 O O . LEU A 1 113 ? 14.683 2.241 -14.254 1.00 93.94 113 LEU A O 1
ATOM 870 N N . ALA A 1 114 ? 13.436 2.282 -12.380 1.00 93.44 114 ALA A N 1
ATOM 871 C CA . ALA A 1 114 ? 12.832 0.973 -12.592 1.00 93.44 114 ALA A CA 1
ATOM 872 C C . ALA A 1 114 ? 11.985 0.939 -13.874 1.00 93.44 114 ALA A C 1
ATOM 874 O O . ALA A 1 114 ? 12.052 -0.019 -14.639 1.00 93.44 114 ALA A O 1
ATOM 875 N N . LEU A 1 115 ? 11.212 1.995 -14.154 1.00 93.31 115 LEU A N 1
ATOM 876 C CA . LEU A 1 115 ? 10.379 2.048 -15.359 1.00 93.31 115 LEU A CA 1
ATOM 877 C C . LEU A 1 115 ? 11.226 2.185 -16.629 1.00 93.31 115 LEU A C 1
ATOM 879 O O . LEU A 1 115 ? 10.925 1.550 -17.637 1.00 93.31 115 LEU A O 1
ATOM 883 N N . ILE A 1 116 ? 12.282 3.001 -16.586 1.00 92.44 116 ILE A N 1
ATOM 884 C CA . ILE A 1 116 ? 13.213 3.162 -17.710 1.00 92.44 116 ILE A CA 1
ATOM 885 C C . ILE A 1 116 ? 13.861 1.815 -18.044 1.00 92.44 116 ILE A C 1
ATOM 887 O O . ILE A 1 116 ? 13.877 1.420 -19.208 1.00 92.44 116 ILE A O 1
ATOM 891 N N . ALA A 1 117 ? 14.335 1.092 -17.028 1.00 88.81 117 ALA A N 1
ATOM 892 C CA . ALA A 1 117 ? 14.934 -0.226 -17.199 1.00 88.81 117 ALA A CA 1
ATOM 893 C C . ALA A 1 117 ? 13.929 -1.287 -17.675 1.00 88.81 117 ALA A C 1
ATOM 895 O O . ALA A 1 117 ? 14.256 -2.097 -18.538 1.00 88.81 117 ALA A O 1
ATOM 896 N N . TYR A 1 118 ? 12.692 -1.250 -17.167 1.00 88.44 118 TYR A N 1
ATOM 897 C CA . TYR A 1 118 ? 11.610 -2.122 -17.629 1.00 88.44 118 TYR A CA 1
ATOM 898 C C . TYR A 1 118 ? 11.350 -1.943 -19.132 1.00 88.44 118 TYR A C 1
ATOM 900 O O . TYR A 1 118 ? 11.285 -2.918 -19.872 1.00 88.44 118 TYR A O 1
ATOM 908 N N . LYS A 1 119 ? 11.274 -0.693 -19.609 1.00 88.62 119 LYS A N 1
ATOM 909 C CA . LYS A 1 119 ? 11.008 -0.388 -21.025 1.00 88.62 119 LYS A CA 1
ATOM 910 C C . LYS A 1 119 ? 12.182 -0.668 -21.952 1.00 88.62 119 LYS A C 1
ATOM 912 O O . LYS A 1 119 ? 11.972 -0.949 -23.130 1.00 88.62 119 LYS A O 1
ATOM 917 N N . SER A 1 120 ? 13.412 -0.560 -21.459 1.00 85.31 120 SER A N 1
ATOM 918 C CA . SER A 1 120 ? 14.600 -0.807 -22.276 1.00 85.31 120 SER A CA 1
ATOM 919 C C . SER A 1 120 ? 14.892 -2.292 -22.488 1.00 85.31 120 SER A C 1
ATOM 921 O O . SER A 1 120 ? 15.727 -2.605 -23.331 1.00 85.31 120 SER A O 1
ATOM 923 N N . HIS A 1 121 ? 14.221 -3.196 -21.761 1.00 76.56 121 HIS A N 1
ATOM 924 C CA . HIS A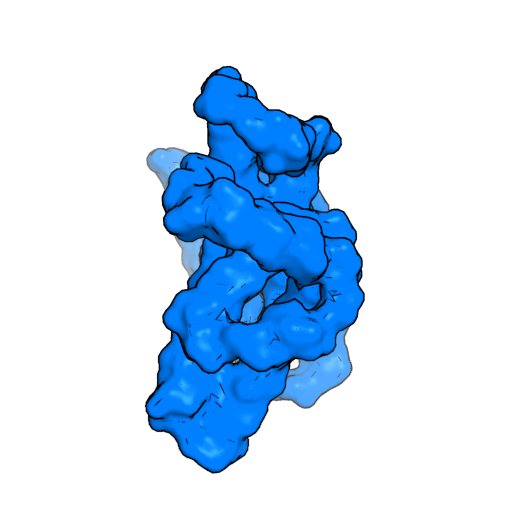 1 121 ? 14.483 -4.642 -21.788 1.00 76.56 121 HIS A CA 1
ATOM 925 C C . HIS A 1 121 ? 15.976 -4.982 -21.530 1.00 76.56 121 HIS A C 1
ATOM 927 O O . HIS A 1 121 ? 16.493 -5.986 -22.020 1.00 76.56 121 HIS A O 1
ATOM 933 N N . SER A 1 122 ? 16.697 -4.117 -20.798 1.00 69.75 122 SER A N 1
ATOM 934 C CA . SER A 1 122 ? 18.160 -4.187 -20.623 1.00 69.75 122 SER A CA 1
ATOM 935 C C . SER A 1 122 ? 18.579 -5.174 -19.539 1.00 69.75 122 SER A C 1
ATOM 937 O O . SER A 1 122 ? 18.457 -4.852 -18.350 1.00 69.75 122 SER A O 1
ATOM 939 N N . ALA A 1 123 ? 19.014 -6.386 -19.916 1.00 63.31 123 ALA A N 1
ATOM 940 C CA . ALA A 1 123 ? 19.296 -7.492 -18.977 1.00 63.31 123 ALA A CA 1
ATOM 941 C C . ALA A 1 123 ? 20.334 -7.134 -17.897 1.00 63.31 123 ALA A C 1
ATOM 943 O O . ALA A 1 123 ? 20.369 -7.742 -16.829 1.00 63.31 123 ALA A O 1
ATOM 944 N N . GLU A 1 124 ? 21.153 -6.121 -18.169 1.00 65.44 124 GLU A N 1
ATOM 945 C CA . GLU A 1 124 ? 22.081 -5.524 -17.223 1.00 65.44 124 GLU A CA 1
ATOM 946 C C . GLU A 1 124 ? 21.398 -4.375 -16.474 1.00 65.44 124 GLU A C 1
ATOM 948 O O . GLU A 1 124 ? 21.109 -3.317 -17.040 1.00 65.44 124 GLU A O 1
ATOM 953 N N . THR A 1 125 ? 21.150 -4.582 -15.181 1.00 73.25 125 THR A N 1
ATOM 954 C CA . THR A 1 125 ? 20.696 -3.537 -14.261 1.00 73.25 125 THR A CA 1
ATOM 955 C C . THR A 1 125 ? 21.813 -3.203 -13.288 1.00 73.25 125 THR A C 1
ATOM 957 O O . THR A 1 125 ? 22.307 -4.077 -12.573 1.00 73.25 125 THR A O 1
ATOM 960 N N . ASP A 1 126 ? 22.199 -1.932 -13.232 1.00 87.94 126 ASP A N 1
ATOM 961 C CA . ASP A 1 126 ? 23.118 -1.459 -12.205 1.00 87.94 126 ASP A CA 1
ATOM 962 C C . ASP A 1 126 ? 22.489 -1.544 -10.797 1.00 87.94 126 ASP A C 1
ATOM 964 O O . ASP A 1 126 ? 21.286 -1.765 -10.615 1.00 87.94 126 ASP A O 1
ATOM 968 N N . SER A 1 127 ? 23.317 -1.358 -9.765 1.00 91.38 127 SER A N 1
ATOM 969 C CA . SER A 1 127 ? 22.859 -1.447 -8.373 1.00 91.38 127 SER A CA 1
ATOM 970 C C . SER A 1 127 ? 21.761 -0.431 -8.033 1.00 91.38 127 SER A C 1
ATOM 972 O O . SER A 1 127 ? 20.955 -0.700 -7.144 1.00 91.38 127 SER A O 1
ATOM 974 N N . LEU A 1 128 ? 21.731 0.731 -8.695 1.00 91.62 128 LEU A N 1
ATOM 975 C CA . LEU A 1 128 ? 20.733 1.776 -8.443 1.00 91.62 128 LEU A CA 1
ATOM 976 C C . LEU A 1 128 ? 19.373 1.394 -9.026 1.00 91.62 128 LEU A C 1
ATOM 978 O O . LEU A 1 128 ? 18.341 1.582 -8.386 1.00 91.62 128 LEU A O 1
ATOM 982 N N . THR A 1 129 ? 19.379 0.819 -10.223 1.00 91.00 129 THR A N 1
ATOM 983 C CA . THR A 1 129 ? 18.200 0.297 -10.907 1.00 91.00 129 THR A CA 1
ATOM 984 C C . THR A 1 129 ? 17.607 -0.869 -10.126 1.00 91.00 129 THR A C 1
ATOM 986 O O . THR A 1 129 ? 16.400 -0.897 -9.890 1.00 91.00 129 THR A O 1
ATOM 989 N N . GLN A 1 130 ? 18.447 -1.792 -9.645 1.00 90.50 130 GLN A N 1
ATOM 990 C CA . GLN A 1 130 ? 17.990 -2.903 -8.811 1.00 90.50 130 GLN A CA 1
ATOM 991 C C . GLN A 1 130 ? 17.360 -2.415 -7.497 1.00 90.50 130 GLN A C 1
ATOM 993 O O . GLN A 1 130 ? 16.314 -2.916 -7.086 1.00 90.50 130 GLN A O 1
ATOM 998 N N . ASP A 1 131 ? 17.966 -1.421 -6.843 1.00 93.38 131 ASP A N 1
ATOM 999 C CA . ASP A 1 131 ? 17.408 -0.802 -5.638 1.00 93.38 131 ASP A CA 1
ATOM 1000 C C . ASP A 1 131 ? 16.056 -0.120 -5.919 1.00 93.38 131 ASP A C 1
ATOM 1002 O O . ASP A 1 131 ? 15.098 -0.311 -5.167 1.00 93.38 131 ASP A O 1
ATOM 1006 N N . ALA A 1 132 ? 15.927 0.595 -7.042 1.00 94.31 132 ALA A N 1
ATOM 1007 C CA . ALA A 1 132 ? 14.663 1.194 -7.474 1.00 94.31 132 ALA A CA 1
ATOM 1008 C C . ALA A 1 132 ? 13.564 0.139 -7.708 1.00 94.31 132 ALA A C 1
ATOM 1010 O O . ALA A 1 132 ? 12.445 0.301 -7.210 1.00 94.31 132 ALA A O 1
ATOM 1011 N N . PHE A 1 133 ? 13.884 -0.967 -8.392 1.00 92.81 133 PHE A N 1
ATOM 1012 C CA . PHE A 1 133 ? 12.966 -2.098 -8.564 1.00 92.81 133 PHE A CA 1
ATOM 1013 C C . PHE A 1 133 ? 12.532 -2.681 -7.221 1.00 92.81 133 PHE A C 1
ATOM 1015 O O . PHE A 1 133 ? 11.336 -2.825 -6.974 1.00 92.81 133 PHE A O 1
ATOM 1022 N N . ASN A 1 134 ? 13.482 -2.963 -6.328 1.00 94.12 134 ASN A N 1
ATOM 1023 C CA . ASN A 1 134 ? 13.199 -3.547 -5.017 1.00 94.12 134 ASN A CA 1
ATOM 1024 C C . ASN A 1 134 ? 12.297 -2.641 -4.171 1.00 94.12 134 ASN A C 1
ATOM 1026 O O . ASN A 1 134 ? 11.363 -3.116 -3.522 1.00 94.12 134 ASN A O 1
ATOM 1030 N N . LYS A 1 135 ? 12.540 -1.328 -4.200 1.00 95.50 135 LYS A N 1
ATOM 1031 C CA . LYS A 1 135 ? 11.723 -0.337 -3.492 1.00 95.50 135 LYS A CA 1
ATOM 1032 C C . LYS A 1 135 ? 10.292 -0.285 -4.021 1.00 95.50 135 LYS A C 1
ATOM 1034 O O . LYS A 1 135 ? 9.357 -0.306 -3.221 1.00 95.50 135 LYS A O 1
ATOM 1039 N N . ARG A 1 136 ? 10.107 -0.259 -5.346 1.00 97.19 136 ARG A N 1
ATOM 1040 C CA . ARG A 1 136 ? 8.771 -0.297 -5.964 1.00 97.19 136 ARG A CA 1
ATOM 1041 C C . ARG A 1 136 ? 8.054 -1.617 -5.691 1.00 97.19 136 ARG A C 1
ATOM 1043 O O . ARG A 1 136 ? 6.924 -1.591 -5.216 1.00 97.19 136 ARG A O 1
ATOM 1050 N N . LYS A 1 137 ? 8.737 -2.752 -5.872 1.00 95.94 137 LYS A N 1
ATOM 1051 C CA . LYS A 1 137 ? 8.230 -4.094 -5.543 1.00 95.94 137 LYS A CA 1
ATOM 1052 C C . LYS A 1 137 ? 7.743 -4.174 -4.097 1.00 95.94 137 LYS A C 1
ATOM 1054 O O . LYS A 1 137 ? 6.639 -4.639 -3.840 1.00 95.94 137 LYS A O 1
ATOM 1059 N N . SER A 1 138 ? 8.539 -3.681 -3.148 1.00 96.31 138 SER A N 1
ATOM 1060 C CA . SER A 1 138 ? 8.172 -3.653 -1.727 1.00 96.31 138 SER A CA 1
ATOM 1061 C C . SER A 1 138 ? 6.899 -2.833 -1.468 1.00 96.31 138 SER A C 1
ATOM 1063 O O . SER A 1 138 ? 6.048 -3.236 -0.676 1.00 96.31 138 SER A O 1
ATOM 1065 N N . ALA A 1 139 ? 6.717 -1.717 -2.180 1.00 97.81 139 ALA A N 1
ATOM 1066 C CA . ALA A 1 139 ? 5.498 -0.920 -2.092 1.00 97.81 139 ALA A CA 1
ATOM 1067 C C . ALA A 1 139 ? 4.281 -1.655 -2.685 1.00 97.81 139 ALA A C 1
ATOM 1069 O O . ALA A 1 139 ? 3.252 -1.771 -2.020 1.00 97.81 139 ALA A O 1
ATOM 1070 N N . TYR A 1 140 ? 4.401 -2.211 -3.895 1.00 98.38 140 TYR A N 1
ATOM 1071 C CA . TYR A 1 140 ? 3.314 -2.949 -4.552 1.00 98.38 140 TYR A CA 1
ATOM 1072 C C . TYR A 1 140 ? 2.953 -4.242 -3.829 1.00 98.38 140 TYR A C 1
ATOM 1074 O O . TYR A 1 140 ? 1.796 -4.653 -3.867 1.00 98.38 140 TYR A O 1
ATOM 1082 N N . LYS A 1 141 ? 3.897 -4.837 -3.092 1.00 97.38 141 LYS A N 1
ATOM 1083 C CA . LYS A 1 141 ? 3.626 -5.988 -2.232 1.00 97.38 141 LYS A CA 1
ATOM 1084 C C . LYS A 1 141 ? 2.511 -5.711 -1.220 1.00 97.38 141 LYS A C 1
ATOM 1086 O O . LYS A 1 141 ? 1.734 -6.604 -0.921 1.00 97.38 141 LYS A O 1
ATOM 1091 N N . CYS A 1 142 ? 2.364 -4.475 -0.740 1.00 98.00 142 CYS A N 1
ATOM 1092 C CA . CYS A 1 142 ? 1.254 -4.128 0.151 1.00 98.00 142 CYS A CA 1
ATOM 1093 C C . CYS A 1 142 ? -0.114 -4.253 -0.546 1.00 98.00 142 CYS A C 1
ATOM 1095 O O . CYS A 1 142 ? -1.090 -4.655 0.085 1.00 98.00 142 CYS A O 1
ATOM 1097 N N . ILE A 1 143 ? -0.174 -3.952 -1.848 1.00 98.69 143 ILE A N 1
ATOM 1098 C CA . ILE A 1 143 ? -1.375 -4.104 -2.679 1.00 98.69 143 ILE A CA 1
ATOM 1099 C C . ILE A 1 143 ? -1.661 -5.588 -2.913 1.00 98.69 143 ILE A C 1
ATOM 1101 O O . ILE A 1 143 ? -2.784 -6.036 -2.687 1.00 98.69 143 ILE A O 1
ATOM 1105 N N . THR A 1 144 ? -0.662 -6.363 -3.344 1.00 98.38 144 THR A N 1
ATOM 1106 C CA . THR A 1 144 ? -0.861 -7.789 -3.643 1.00 98.38 144 THR A CA 1
ATOM 1107 C C . THR A 1 144 ? -1.145 -8.610 -2.388 1.00 98.38 144 THR A C 1
ATOM 1109 O O . THR A 1 144 ? -2.030 -9.455 -2.426 1.00 98.38 144 THR A O 1
ATOM 1112 N N . ASP A 1 145 ? -0.523 -8.296 -1.249 1.00 98.00 145 ASP A N 1
ATOM 1113 C CA . ASP A 1 145 ? -0.834 -8.940 0.032 1.00 98.00 145 ASP A CA 1
ATOM 1114 C C . ASP A 1 145 ? -2.274 -8.635 0.490 1.00 98.00 145 ASP A C 1
ATOM 1116 O O . ASP A 1 145 ? -2.937 -9.493 1.075 1.00 98.00 145 ASP A O 1
ATOM 1120 N N . ALA A 1 146 ? -2.785 -7.423 0.231 1.00 98.12 146 ALA A N 1
ATOM 1121 C CA . ALA A 1 146 ? -4.184 -7.088 0.506 1.00 98.12 146 ALA A CA 1
ATOM 1122 C C . ALA A 1 146 ? -5.139 -7.863 -0.416 1.00 98.12 146 ALA A C 1
ATOM 1124 O O . ALA A 1 146 ? -6.141 -8.407 0.052 1.00 98.12 146 ALA A O 1
ATOM 1125 N N . LEU A 1 147 ? -4.802 -7.970 -1.704 1.00 98.50 147 LEU A N 1
ATOM 1126 C CA . LEU A 1 147 ? -5.551 -8.782 -2.659 1.00 98.50 147 LEU A CA 1
ATOM 1127 C C . LEU A 1 147 ? -5.542 -10.268 -2.277 1.00 98.50 147 LEU A C 1
ATOM 1129 O O . LEU A 1 147 ? -6.595 -10.893 -2.334 1.00 98.50 147 LEU A O 1
ATOM 1133 N N . ASP A 1 148 ? -4.415 -10.824 -1.829 1.00 98.00 148 ASP A N 1
ATOM 1134 C CA . ASP A 1 148 ? -4.316 -12.215 -1.368 1.00 98.00 148 ASP A CA 1
ATOM 1135 C C . ASP A 1 148 ? -5.224 -12.483 -0.162 1.00 98.00 148 ASP A C 1
ATOM 1137 O O . ASP A 1 148 ? -5.963 -13.472 -0.150 1.00 98.00 148 ASP A O 1
ATOM 1141 N N . ARG A 1 149 ? -5.226 -11.579 0.830 1.00 96.00 149 ARG A N 1
ATOM 1142 C CA . ARG A 1 149 ? -6.130 -11.662 1.991 1.00 96.00 149 ARG A CA 1
ATOM 1143 C C . ARG A 1 149 ? -7.596 -11.662 1.560 1.00 96.00 149 ARG A C 1
ATOM 1145 O O . ARG A 1 149 ? -8.353 -12.555 1.938 1.00 96.00 149 ARG A O 1
ATOM 1152 N N . ILE A 1 150 ? -7.987 -10.713 0.713 1.00 96.88 150 ILE A N 1
ATOM 1153 C CA . ILE A 1 150 ? -9.367 -10.604 0.223 1.00 96.88 150 ILE A CA 1
ATOM 1154 C C . ILE A 1 150 ? -9.734 -11.802 -0.664 1.00 96.88 150 ILE A C 1
ATOM 1156 O O . ILE A 1 150 ? -10.854 -12.304 -0.619 1.00 96.88 150 ILE A O 1
ATOM 1160 N N . GLN A 1 151 ? -8.800 -12.318 -1.456 1.00 96.88 151 GLN A N 1
ATOM 1161 C CA . GLN A 1 151 ? -9.038 -13.475 -2.309 1.00 96.88 151 GLN A CA 1
ATOM 1162 C C . GLN A 1 151 ? -9.213 -14.763 -1.492 1.00 96.88 151 GLN A C 1
ATOM 1164 O O . GLN A 1 151 ? -9.994 -15.633 -1.890 1.00 96.88 151 GLN A O 1
ATOM 1169 N N . ALA A 1 152 ? -8.536 -14.887 -0.346 1.00 96.19 152 ALA A N 1
ATOM 1170 C CA . ALA A 1 152 ? -8.790 -15.953 0.620 1.00 96.19 152 ALA A CA 1
ATOM 1171 C C . ALA A 1 152 ? -10.199 -15.835 1.228 1.00 96.19 152 ALA A C 1
ATOM 1173 O O . ALA A 1 152 ? -10.919 -16.833 1.314 1.00 96.19 152 ALA A O 1
ATOM 1174 N N . ASP A 1 153 ? -10.635 -14.617 1.552 1.00 94.62 153 ASP A N 1
ATOM 1175 C CA . ASP A 1 153 ? -12.001 -14.338 2.002 1.00 94.62 153 ASP A CA 1
ATOM 1176 C C . ASP A 1 153 ? -13.048 -14.710 0.944 1.00 94.62 153 ASP A C 1
ATOM 1178 O O . ASP A 1 153 ? -14.026 -15.383 1.256 1.00 94.62 153 ASP A O 1
ATOM 1182 N N . VAL A 1 154 ? -12.821 -14.365 -0.325 1.00 95.38 154 VAL A N 1
ATOM 1183 C CA . VAL A 1 154 ? -13.706 -14.736 -1.445 1.00 95.38 154 VAL A CA 1
ATOM 1184 C C . VAL A 1 154 ? -13.851 -16.258 -1.585 1.00 95.38 154 VAL A C 1
ATOM 1186 O O . VAL A 1 154 ? -14.902 -16.745 -1.990 1.00 95.38 154 VAL A O 1
ATOM 1189 N N . ARG A 1 155 ? -12.814 -17.033 -1.245 1.00 94.81 155 ARG A N 1
ATOM 1190 C CA . ARG A 1 155 ? -12.849 -18.506 -1.322 1.00 94.81 155 ARG A CA 1
ATOM 1191 C C . ARG A 1 155 ? -13.553 -19.162 -0.134 1.00 94.81 155 ARG A C 1
ATOM 1193 O O . ARG A 1 155 ? -13.956 -20.316 -0.246 1.00 94.81 155 ARG A O 1
ATOM 1200 N N . THR A 1 156 ? -13.651 -18.472 1.000 1.00 96.06 156 THR A N 1
ATOM 1201 C CA . THR A 1 156 ? -14.071 -19.065 2.281 1.00 96.06 156 THR A CA 1
ATOM 1202 C C . THR A 1 156 ? -15.396 -18.516 2.804 1.00 96.06 156 THR A C 1
ATOM 1204 O O . THR A 1 156 ? -16.148 -19.247 3.446 1.00 96.06 156 THR A O 1
ATOM 1207 N N . LYS A 1 157 ? -15.707 -17.245 2.534 1.00 94.69 157 LYS A N 1
ATOM 1208 C CA . LYS A 1 157 ? -16.924 -16.566 2.992 1.00 94.69 157 LYS A CA 1
ATOM 1209 C C . LYS A 1 157 ? -18.106 -16.848 2.059 1.00 94.69 157 LYS A C 1
ATOM 1211 O O . LYS A 1 157 ? -17.964 -17.341 0.944 1.00 94.69 157 LYS A O 1
ATOM 1216 N N . SER A 1 158 ? -19.318 -16.554 2.526 1.00 95.88 158 SER A N 1
ATOM 1217 C CA . SER A 1 158 ? -20.567 -16.757 1.776 1.00 95.88 158 SER A CA 1
ATOM 1218 C C . SER A 1 158 ? -21.555 -15.614 2.025 1.00 95.88 158 SER A C 1
ATOM 1220 O O . SER A 1 158 ? -21.416 -14.857 2.987 1.00 95.88 158 SER A O 1
ATOM 1222 N N . GLY A 1 159 ? -22.557 -15.475 1.152 1.00 95.38 159 GLY A N 1
ATOM 1223 C CA . GLY A 1 159 ? -23.603 -14.455 1.277 1.00 95.38 159 GLY A CA 1
ATOM 1224 C C . GLY A 1 159 ? -23.063 -13.021 1.207 1.00 95.38 159 GLY A C 1
ATOM 1225 O O . GLY A 1 159 ? -22.232 -12.702 0.360 1.00 95.38 159 GLY A O 1
ATOM 1226 N N . ILE A 1 160 ? -23.527 -12.154 2.112 1.00 94.44 160 ILE A N 1
ATOM 1227 C CA . ILE A 1 160 ? -23.161 -10.724 2.144 1.00 94.44 160 ILE A CA 1
ATOM 1228 C C . ILE A 1 160 ? -21.648 -10.531 2.322 1.00 94.44 160 ILE A C 1
ATOM 1230 O O . ILE A 1 160 ? -21.056 -9.662 1.687 1.00 94.44 160 ILE A O 1
ATOM 1234 N N . ALA A 1 161 ? -21.004 -11.370 3.135 1.00 93.69 161 ALA A N 1
ATOM 1235 C CA . ALA A 1 161 ? -19.574 -11.256 3.400 1.00 93.69 161 ALA A CA 1
ATOM 1236 C C . ALA A 1 161 ? -18.723 -11.566 2.154 1.00 93.69 161 ALA A C 1
ATOM 1238 O O . ALA A 1 161 ? -17.716 -10.902 1.917 1.00 93.69 161 ALA A O 1
ATOM 1239 N N . LEU A 1 162 ? -19.161 -12.523 1.324 1.00 96.19 162 LEU A N 1
ATOM 1240 C CA . LEU A 1 162 ? -18.553 -12.793 0.018 1.00 96.19 162 LEU A CA 1
ATOM 1241 C C . LEU A 1 162 ? -18.715 -11.592 -0.921 1.00 96.19 162 LEU A C 1
ATOM 1243 O O . LEU A 1 162 ? -17.746 -11.169 -1.546 1.00 96.19 162 LEU A O 1
ATOM 1247 N N . GLN A 1 163 ? -19.920 -11.021 -0.994 1.00 95.88 163 GLN A N 1
ATOM 1248 C CA . GLN A 1 163 ? -20.184 -9.864 -1.849 1.00 95.88 163 GLN A CA 1
ATOM 1249 C C . GLN A 1 163 ? -19.314 -8.6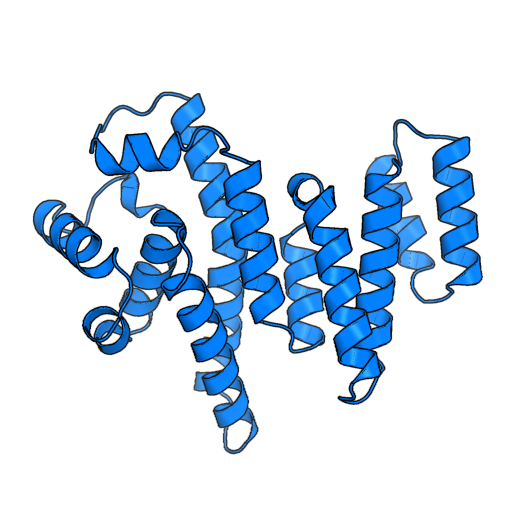61 -1.462 1.00 95.88 163 GLN A C 1
ATOM 1251 O O . GLN A 1 163 ? -18.759 -8.010 -2.343 1.00 95.88 163 GLN A O 1
ATOM 1256 N N . SER A 1 164 ? -19.156 -8.401 -0.160 1.00 95.31 164 SER A N 1
ATOM 1257 C CA . SER A 1 164 ? -18.278 -7.339 0.345 1.00 95.31 164 SER A CA 1
ATOM 1258 C C . SER A 1 164 ? -16.816 -7.575 -0.052 1.00 95.31 164 SER A C 1
ATOM 1260 O O . SER A 1 164 ? -16.180 -6.692 -0.621 1.00 95.31 164 SER A O 1
ATOM 1262 N N . ALA A 1 165 ? -16.303 -8.798 0.130 1.00 96.94 165 ALA A N 1
ATOM 1263 C CA . ALA A 1 165 ? -14.937 -9.143 -0.265 1.00 96.94 165 ALA A CA 1
ATOM 1264 C C . ALA A 1 165 ? -14.702 -8.966 -1.779 1.00 96.94 165 ALA A C 1
ATOM 1266 O O . ALA A 1 165 ? -13.677 -8.424 -2.189 1.00 96.94 165 ALA A O 1
ATOM 1267 N N . VAL A 1 166 ? -15.667 -9.361 -2.618 1.00 97.25 166 VAL A N 1
ATOM 1268 C CA . VAL A 1 166 ? -15.601 -9.147 -4.074 1.00 97.25 166 VAL A CA 1
ATOM 1269 C C . VAL A 1 166 ? -15.543 -7.655 -4.412 1.00 97.25 166 VAL A C 1
ATOM 1271 O O . VAL A 1 166 ? -14.687 -7.253 -5.196 1.00 97.25 166 VAL A O 1
ATOM 1274 N N . VAL A 1 167 ? -16.388 -6.829 -3.785 1.00 97.56 167 VAL A N 1
ATOM 1275 C CA . VAL A 1 167 ? -16.377 -5.370 -3.990 1.00 97.56 167 VAL A CA 1
ATOM 1276 C C . VAL A 1 167 ? -15.025 -4.774 -3.595 1.00 97.56 167 VAL A C 1
ATOM 1278 O O . VAL A 1 167 ? -14.437 -4.038 -4.383 1.00 97.56 167 VAL A O 1
ATOM 1281 N N . SER A 1 168 ? -14.486 -5.133 -2.429 1.00 97.81 168 SER A N 1
ATOM 1282 C CA . SER A 1 168 ? -13.185 -4.641 -1.960 1.00 97.81 168 SER A CA 1
ATOM 1283 C C . SER A 1 168 ? -12.032 -5.037 -2.885 1.00 97.81 168 SER A C 1
ATOM 1285 O O . SER A 1 168 ? -11.161 -4.216 -3.178 1.00 97.81 168 SER A O 1
ATOM 1287 N N . ARG A 1 169 ? -12.034 -6.274 -3.399 1.00 98.19 169 ARG A N 1
ATOM 1288 C CA . ARG A 1 169 ? -11.055 -6.727 -4.399 1.00 98.19 169 ARG A CA 1
ATOM 1289 C C . ARG A 1 169 ? -11.132 -5.867 -5.658 1.00 98.19 169 ARG A C 1
ATOM 1291 O O . ARG A 1 169 ? -10.108 -5.392 -6.150 1.00 98.19 169 ARG A O 1
ATOM 1298 N N . ASP A 1 170 ? -12.341 -5.671 -6.171 1.00 97.69 170 ASP A N 1
ATOM 1299 C CA . ASP A 1 170 ? -12.563 -4.947 -7.417 1.00 97.69 170 ASP A CA 1
ATOM 1300 C C . ASP A 1 170 ? -12.219 -3.456 -7.261 1.00 97.69 170 ASP A C 1
ATOM 1302 O O . ASP A 1 170 ? -11.693 -2.858 -8.199 1.00 97.69 170 ASP A O 1
ATOM 1306 N N . LEU A 1 171 ? -12.427 -2.856 -6.082 1.00 98.25 171 LEU A N 1
ATOM 1307 C CA . LEU A 1 171 ? -11.964 -1.498 -5.768 1.00 98.25 171 LEU A CA 1
ATOM 1308 C C . LEU A 1 171 ? -10.439 -1.384 -5.866 1.00 98.25 171 LEU A C 1
ATOM 1310 O O . LEU A 1 171 ? -9.946 -0.519 -6.590 1.00 98.25 171 LEU A O 1
ATOM 1314 N N . ILE A 1 172 ? -9.686 -2.287 -5.223 1.00 98.56 172 ILE A N 1
ATOM 1315 C CA . ILE A 1 172 ? -8.214 -2.283 -5.300 1.00 98.56 172 ILE A CA 1
ATOM 1316 C C . ILE A 1 172 ? -7.747 -2.391 -6.753 1.00 98.56 172 ILE A C 1
ATOM 1318 O O . ILE A 1 172 ? -6.933 -1.580 -7.203 1.00 98.56 172 ILE A O 1
ATOM 1322 N N . ILE A 1 173 ? -8.277 -3.373 -7.492 1.00 98.44 173 ILE A N 1
ATOM 1323 C CA . ILE A 1 173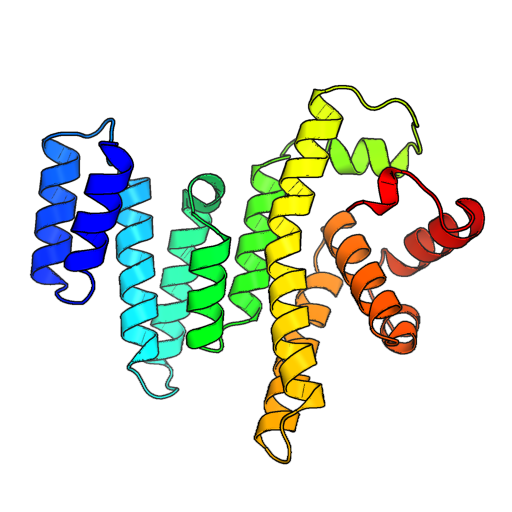 ? -7.926 -3.592 -8.899 1.00 98.44 173 ILE A CA 1
ATOM 1324 C C . ILE A 1 173 ? -8.206 -2.317 -9.699 1.00 98.44 173 ILE A C 1
ATOM 1326 O O . ILE A 1 173 ? -7.312 -1.798 -10.363 1.00 98.44 173 ILE A O 1
ATOM 1330 N N . ASN A 1 174 ? -9.414 -1.760 -9.599 1.00 98.00 174 ASN A N 1
ATOM 1331 C CA . ASN A 1 174 ? -9.802 -0.579 -10.365 1.00 98.00 174 ASN A CA 1
ATOM 1332 C C . ASN A 1 174 ? -8.949 0.654 -10.035 1.00 98.00 174 ASN A C 1
ATOM 1334 O O . ASN A 1 174 ? -8.598 1.405 -10.948 1.00 98.00 174 ASN A O 1
ATOM 1338 N N . CYS A 1 175 ? -8.582 0.858 -8.768 1.00 98.38 175 CYS A N 1
ATOM 1339 C CA . CYS A 1 175 ? -7.704 1.953 -8.359 1.00 98.38 175 CYS A CA 1
ATOM 1340 C C . CYS A 1 175 ? -6.317 1.838 -8.996 1.00 98.38 175 CYS A C 1
ATOM 1342 O O . CYS A 1 175 ? -5.808 2.821 -9.540 1.00 98.38 175 CYS A O 1
ATOM 1344 N N . VAL A 1 176 ? -5.731 0.637 -9.022 1.00 98.56 176 VAL A N 1
ATOM 1345 C CA . VAL A 1 176 ? -4.439 0.423 -9.690 1.00 98.56 176 VAL A CA 1
ATOM 1346 C C . VAL A 1 176 ? -4.563 0.583 -11.203 1.00 98.56 176 VAL A C 1
ATOM 1348 O O . VAL A 1 176 ? -3.750 1.289 -11.800 1.00 98.56 176 VAL A O 1
ATOM 1351 N N . LEU A 1 177 ? -5.598 0.009 -11.822 1.00 97.38 177 LEU A N 1
ATOM 1352 C CA . LEU A 1 177 ? -5.793 0.061 -13.276 1.00 97.38 177 LEU A CA 1
ATOM 1353 C C . LEU A 1 177 ? -6.055 1.475 -13.817 1.00 97.38 177 LEU A C 1
ATOM 1355 O O . LEU A 1 177 ? -5.797 1.746 -14.989 1.00 97.38 177 LEU A O 1
ATOM 1359 N N . ARG A 1 178 ? -6.551 2.385 -12.972 1.00 97.19 178 ARG A N 1
ATOM 1360 C CA . ARG A 1 178 ? -6.708 3.816 -13.287 1.00 97.19 178 ARG A CA 1
ATOM 1361 C C . ARG A 1 178 ? -5.468 4.648 -12.961 1.00 97.19 178 ARG A C 1
ATOM 1363 O O . ARG A 1 178 ? -5.405 5.818 -13.342 1.00 97.19 178 ARG A O 1
ATOM 1370 N N . SER A 1 179 ? -4.506 4.084 -12.236 1.00 97.81 179 SER A N 1
ATOM 1371 C CA . SER A 1 179 ? -3.279 4.786 -11.879 1.00 97.81 179 SER A CA 1
ATOM 1372 C C . SER A 1 179 ? -2.374 4.980 -13.098 1.00 97.81 179 SER A C 1
ATOM 1374 O O . SER A 1 179 ? -2.436 4.241 -14.079 1.00 97.81 179 SER A O 1
ATOM 1376 N N . LYS A 1 180 ? -1.492 5.978 -13.017 1.00 97.25 180 LYS A N 1
ATOM 1377 C CA . LYS A 1 180 ? -0.470 6.247 -14.042 1.00 97.25 180 LYS A CA 1
ATOM 1378 C C . LYS A 1 180 ? 0.801 5.414 -13.846 1.00 97.25 180 LYS A C 1
ATOM 1380 O O . LYS A 1 180 ? 1.759 5.591 -14.593 1.00 97.25 180 LYS A O 1
ATOM 1385 N N . ASP A 1 181 ? 0.832 4.559 -12.825 1.00 98.00 181 ASP A N 1
ATOM 1386 C CA . ASP A 1 181 ? 1.995 3.743 -12.504 1.00 98.00 181 ASP A CA 1
ATOM 1387 C C . ASP A 1 181 ? 1.938 2.422 -13.281 1.00 98.00 181 ASP A C 1
ATOM 1389 O O . ASP A 1 181 ? 1.224 1.481 -12.925 1.00 98.00 181 ASP A O 1
ATOM 1393 N N . GLU A 1 182 ? 2.694 2.372 -14.374 1.00 97.25 182 GLU A N 1
ATOM 1394 C CA . GLU A 1 182 ? 2.785 1.206 -15.252 1.00 97.25 182 GLU A CA 1
ATOM 1395 C C . GLU A 1 182 ? 3.294 -0.038 -14.513 1.00 97.25 182 GLU A C 1
ATOM 1397 O O . GLU A 1 182 ? 2.760 -1.125 -14.714 1.00 97.25 182 GLU A O 1
ATOM 1402 N N . LEU A 1 183 ? 4.262 0.102 -13.601 1.00 97.00 183 LEU A N 1
ATOM 1403 C CA . LEU A 1 183 ? 4.819 -1.053 -12.892 1.00 97.00 183 LEU A CA 1
ATOM 1404 C C . LEU A 1 183 ? 3.846 -1.597 -11.839 1.00 97.00 183 LEU A C 1
ATOM 1406 O O . LEU A 1 183 ? 3.780 -2.810 -11.643 1.00 97.00 183 LEU A O 1
ATOM 1410 N N . ALA A 1 184 ? 3.041 -0.728 -11.219 1.00 98.19 184 ALA A N 1
ATOM 1411 C CA . ALA A 1 184 ? 1.948 -1.164 -10.350 1.00 98.19 184 ALA A CA 1
ATOM 1412 C C . ALA A 1 184 ? 0.879 -1.945 -11.133 1.00 98.19 184 ALA A C 1
ATOM 1414 O O . ALA A 1 184 ? 0.405 -2.986 -10.675 1.00 98.19 184 ALA A O 1
ATOM 1415 N N . ASN A 1 185 ? 0.530 -1.471 -12.337 1.00 98.06 185 ASN A N 1
ATOM 1416 C CA . ASN A 1 185 ? -0.379 -2.179 -13.242 1.00 98.06 185 ASN A CA 1
ATOM 1417 C C . ASN A 1 185 ? 0.172 -3.560 -13.610 1.00 98.06 185 ASN A C 1
ATOM 1419 O O . ASN A 1 185 ? -0.544 -4.548 -13.487 1.00 98.06 185 ASN A O 1
ATOM 1423 N N . VAL A 1 186 ? 1.451 -3.641 -13.988 1.00 96.44 186 VAL A N 1
ATOM 1424 C CA . VAL A 1 186 ? 2.139 -4.907 -14.284 1.00 96.44 186 VAL A CA 1
ATOM 1425 C C . VAL A 1 186 ? 2.080 -5.870 -13.093 1.00 96.44 186 VAL A C 1
ATOM 1427 O O . VAL A 1 186 ? 1.745 -7.040 -13.281 1.00 96.44 186 VAL A O 1
ATOM 1430 N N . ALA A 1 187 ? 2.343 -5.396 -11.871 1.00 97.12 187 ALA A N 1
ATOM 1431 C CA . ALA A 1 187 ? 2.255 -6.221 -10.664 1.00 97.12 187 ALA A CA 1
ATOM 1432 C C . ALA A 1 187 ? 0.834 -6.783 -10.449 1.00 97.12 187 ALA A C 1
ATOM 1434 O O . ALA A 1 187 ? 0.665 -7.979 -10.197 1.00 97.12 187 ALA A O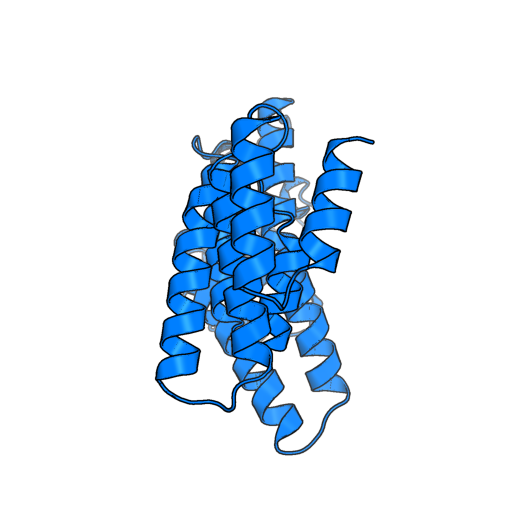 1
ATOM 1435 N N . VAL A 1 188 ? -0.205 -5.957 -10.625 1.00 98.06 188 VAL A N 1
ATOM 1436 C CA . VAL A 1 188 ? -1.604 -6.402 -10.502 1.00 98.06 188 VAL A CA 1
ATOM 1437 C C . VAL A 1 188 ? -2.023 -7.322 -11.649 1.00 98.06 188 VAL A C 1
ATOM 1439 O O . VAL A 1 188 ? -2.710 -8.308 -11.396 1.00 98.06 188 VAL A O 1
ATOM 1442 N N . PHE A 1 189 ? -1.586 -7.089 -12.889 1.00 97.31 189 PHE A N 1
ATOM 1443 C CA . PHE A 1 189 ? -1.867 -8.008 -13.995 1.00 97.31 189 PHE A CA 1
ATOM 1444 C C . PHE A 1 189 ? -1.300 -9.399 -13.734 1.00 97.31 189 PHE A C 1
ATOM 1446 O O . PHE A 1 189 ? -2.010 -10.388 -13.907 1.00 97.31 189 PHE A O 1
ATOM 1453 N N . LYS A 1 190 ? -0.056 -9.496 -13.255 1.00 94.81 190 LYS A N 1
ATOM 1454 C CA . LYS A 1 190 ? 0.523 -10.787 -12.861 1.00 94.81 190 LYS A CA 1
ATOM 1455 C C . LYS A 1 190 ? -0.280 -11.447 -11.749 1.00 94.81 190 LYS A C 1
ATOM 1457 O O . LYS A 1 190 ? -0.567 -12.639 -11.841 1.00 94.81 190 LYS A O 1
ATOM 1462 N N . TRP A 1 191 ? -0.672 -10.680 -10.731 1.00 97.38 191 TRP A N 1
ATOM 1463 C CA . TRP A 1 191 ? -1.501 -11.192 -9.644 1.00 97.38 191 TRP A CA 1
ATOM 1464 C C . TRP A 1 191 ? -2.844 -11.740 -10.158 1.00 97.38 191 TRP A C 1
ATOM 1466 O O . TRP A 1 191 ? -3.259 -12.828 -9.752 1.00 97.38 191 TRP A O 1
ATOM 1476 N N . LEU A 1 192 ? -3.489 -11.042 -11.102 1.00 97.31 192 LEU A N 1
ATOM 1477 C CA . LEU A 1 192 ? -4.725 -11.485 -11.755 1.00 97.31 192 LEU A CA 1
ATOM 1478 C C . LEU A 1 192 ? -4.520 -12.791 -12.530 1.00 97.31 192 LEU A C 1
ATOM 1480 O O . LEU A 1 192 ? -5.312 -13.721 -12.377 1.00 97.31 192 LEU A O 1
ATOM 1484 N N . LEU A 1 193 ? -3.448 -12.896 -13.322 1.00 94.94 193 LEU A N 1
ATOM 1485 C CA . LEU A 1 193 ? -3.119 -14.122 -14.055 1.00 94.94 193 LEU A CA 1
ATOM 1486 C C . LEU A 1 193 ? -2.867 -15.301 -13.103 1.00 94.94 193 LEU A C 1
ATOM 1488 O O . LEU A 1 193 ? -3.416 -16.383 -13.312 1.00 94.94 193 LEU A O 1
ATOM 1492 N N . ALA A 1 194 ? -2.110 -15.085 -12.023 1.00 94.88 194 ALA A N 1
ATOM 1493 C CA . ALA A 1 194 ? -1.828 -16.105 -11.011 1.00 94.88 194 ALA A CA 1
ATOM 1494 C C . ALA A 1 194 ? -3.093 -16.594 -10.279 1.00 94.88 194 ALA A C 1
ATOM 1496 O O . ALA A 1 194 ? -3.156 -17.743 -9.844 1.00 94.88 194 ALA A O 1
ATOM 1497 N N . ASN A 1 195 ? -4.120 -15.745 -10.180 1.00 95.81 195 ASN A N 1
ATOM 1498 C CA . ASN A 1 195 ? -5.392 -16.057 -9.530 1.00 95.81 195 ASN A CA 1
ATOM 1499 C C . ASN A 1 195 ? -6.516 -16.448 -10.504 1.00 95.81 195 ASN A C 1
ATOM 1501 O O . ASN A 1 195 ? -7.674 -16.488 -10.095 1.00 95.81 195 ASN A O 1
ATOM 1505 N N . GLN A 1 196 ? -6.187 -16.790 -11.758 1.00 94.56 196 GLN A N 1
ATOM 1506 C CA . GLN A 1 196 ? -7.147 -17.234 -12.787 1.00 94.56 196 GLN A CA 1
ATOM 1507 C C . GLN A 1 196 ? -8.205 -16.170 -13.141 1.00 94.56 196 GLN A C 1
ATOM 1509 O O . GLN A 1 196 ? -9.322 -16.490 -13.538 1.00 94.56 196 GLN A O 1
ATOM 1514 N N . LEU A 1 197 ? -7.838 -14.892 -13.030 1.00 95.19 197 LEU A N 1
ATOM 1515 C CA . LEU A 1 197 ? -8.671 -13.729 -13.357 1.00 95.19 197 LEU A CA 1
ATOM 1516 C C . LEU A 1 197 ? -8.223 -13.081 -14.679 1.00 95.19 197 LEU A C 1
ATOM 1518 O O . LEU A 1 197 ? -8.222 -11.860 -14.829 1.00 95.19 197 LEU A O 1
ATOM 1522 N N . SER A 1 198 ? -7.803 -13.894 -15.652 1.00 93.81 198 SER A N 1
ATOM 1523 C CA . SER A 1 198 ? -7.269 -13.421 -16.938 1.00 93.81 198 SER A CA 1
ATOM 1524 C C . SER A 1 198 ? -8.274 -12.592 -17.742 1.00 93.81 198 SER A C 1
ATOM 1526 O O . SER A 1 198 ? -7.870 -11.691 -18.472 1.00 93.81 198 SER A O 1
ATOM 1528 N N . ASN A 1 199 ? -9.576 -12.845 -17.581 1.00 94.25 199 ASN A N 1
ATOM 1529 C CA . ASN A 1 199 ? -10.632 -12.047 -18.208 1.00 94.25 199 ASN A CA 1
ATOM 1530 C C . ASN A 1 199 ? -10.566 -10.572 -17.781 1.00 94.25 199 ASN A C 1
ATOM 1532 O O . ASN A 1 199 ? -10.731 -9.693 -18.617 1.00 94.25 199 ASN A O 1
ATOM 1536 N N . VAL A 1 200 ? -10.224 -10.297 -16.517 1.00 94.88 200 VAL A N 1
ATOM 1537 C CA . VAL A 1 200 ? -10.082 -8.926 -16.001 1.00 94.88 200 VAL A CA 1
ATOM 1538 C C . VAL A 1 200 ? -8.927 -8.194 -16.686 1.00 94.88 200 VAL A C 1
ATOM 1540 O O . VAL A 1 200 ? -9.022 -6.997 -16.937 1.00 94.88 200 VAL A O 1
ATOM 1543 N N . VAL A 1 201 ? -7.844 -8.903 -17.026 1.00 93.31 201 VAL A N 1
ATOM 1544 C CA . VAL A 1 201 ? -6.713 -8.325 -17.772 1.00 93.31 201 VAL A CA 1
ATOM 1545 C C . VAL A 1 201 ? -7.139 -7.957 -19.194 1.00 93.31 201 VAL A C 1
ATOM 1547 O O . VAL A 1 201 ? -6.818 -6.868 -19.658 1.00 93.31 201 VAL A O 1
ATOM 1550 N N . VAL A 1 202 ? -7.889 -8.836 -19.864 1.00 91.56 202 VAL A N 1
ATOM 1551 C CA . VAL A 1 202 ? -8.357 -8.631 -21.247 1.00 91.56 202 VAL A CA 1
ATOM 1552 C C . VAL A 1 202 ? -9.401 -7.515 -21.340 1.00 91.56 202 VAL A C 1
ATOM 1554 O O . VAL A 1 202 ? -9.375 -6.720 -22.273 1.00 91.56 202 VAL A O 1
ATOM 1557 N N . GLU A 1 203 ? -10.308 -7.431 -20.369 1.00 93.31 203 GLU A N 1
ATOM 1558 C CA . GLU A 1 203 ? -11.360 -6.406 -20.301 1.00 93.31 203 GLU A CA 1
ATOM 1559 C C . GLU A 1 203 ? -10.866 -5.079 -19.696 1.00 93.31 203 GLU A C 1
ATOM 1561 O O . GLU A 1 203 ? -11.607 -4.091 -19.638 1.00 93.31 203 GLU A O 1
ATOM 1566 N N . SER A 1 204 ? -9.615 -5.049 -19.231 1.00 92.94 204 SER A N 1
ATOM 1567 C CA . SER A 1 204 ? -9.012 -3.886 -18.594 1.00 92.94 204 SER A CA 1
ATOM 1568 C C . SER A 1 204 ? -8.976 -2.687 -19.537 1.00 92.94 204 SER A C 1
ATOM 1570 O O . SER A 1 204 ? -8.572 -2.775 -20.693 1.00 92.94 204 SER A O 1
ATOM 1572 N N . LYS A 1 205 ? -9.319 -1.515 -18.995 1.00 91.50 205 LYS A N 1
ATOM 1573 C CA . LYS A 1 205 ? -9.152 -0.218 -19.672 1.00 91.50 205 LYS A CA 1
ATOM 1574 C C . LYS A 1 205 ? -7.814 0.450 -19.359 1.00 91.50 205 LYS A C 1
ATOM 1576 O O . LYS A 1 205 ? -7.623 1.619 -19.687 1.00 91.50 205 LYS A O 1
ATOM 1581 N N . SER A 1 206 ? -6.916 -0.254 -18.673 1.00 95.94 206 SER A N 1
ATOM 1582 C CA . SER A 1 206 ? -5.588 0.268 -18.380 1.00 95.94 206 SER A CA 1
ATOM 1583 C C . SER A 1 206 ? -4.806 0.459 -19.684 1.00 95.94 206 SER A C 1
ATOM 1585 O O . SER A 1 206 ? -4.743 -0.472 -20.493 1.00 95.94 206 SER A O 1
ATOM 1587 N N . PRO A 1 207 ? -4.156 1.620 -19.887 1.00 96.31 207 PRO A N 1
ATOM 1588 C CA . PRO A 1 207 ? -3.374 1.887 -21.094 1.00 96.31 207 PRO A CA 1
ATOM 1589 C C . PRO A 1 207 ? -2.128 0.994 -21.212 1.00 96.31 207 PRO A C 1
ATOM 1591 O O . PRO A 1 207 ? -1.442 1.029 -22.228 1.00 96.31 207 PRO A O 1
ATOM 1594 N N . PHE A 1 208 ? -1.818 0.208 -20.177 1.00 96.62 208 PHE A N 1
ATOM 1595 C CA . PHE A 1 208 ? -0.626 -0.632 -20.100 1.00 96.62 208 PHE A CA 1
ATOM 1596 C C . PHE A 1 208 ? -0.896 -2.110 -20.419 1.00 96.62 208 PHE A C 1
ATOM 1598 O O . PHE A 1 208 ? 0.052 -2.888 -20.505 1.00 96.62 208 PHE A O 1
ATOM 1605 N N . ALA A 1 209 ? -2.163 -2.512 -20.587 1.00 95.06 209 ALA A N 1
ATOM 1606 C CA . ALA A 1 209 ? -2.539 -3.916 -20.763 1.00 95.06 209 ALA A CA 1
ATOM 1607 C C . ALA A 1 209 ? -1.938 -4.536 -22.037 1.00 95.06 209 ALA A C 1
ATOM 1609 O O . ALA A 1 209 ? -1.344 -5.609 -21.976 1.00 95.06 209 ALA A O 1
ATOM 1610 N N . GLU A 1 210 ? -2.034 -3.845 -23.176 1.00 93.00 210 GLU A N 1
ATOM 1611 C CA . GLU A 1 210 ? -1.513 -4.334 -24.460 1.00 93.00 210 GLU A CA 1
ATOM 1612 C C . GLU A 1 210 ? 0.010 -4.515 -24.427 1.00 93.00 210 GLU A C 1
ATOM 1614 O O . GLU A 1 210 ? 0.508 -5.594 -24.741 1.00 93.00 210 GLU A O 1
ATOM 1619 N N . SER A 1 211 ? 0.735 -3.490 -23.961 1.00 92.12 211 SER A N 1
ATOM 1620 C CA . SER A 1 211 ? 2.195 -3.530 -23.800 1.00 92.12 211 SER A CA 1
ATOM 1621 C C . SER A 1 211 ? 2.627 -4.699 -22.908 1.00 92.12 211 SER A C 1
ATOM 1623 O O . SER A 1 211 ? 3.486 -5.490 -23.287 1.00 92.12 211 SER A O 1
ATOM 1625 N N . PHE A 1 212 ? 1.963 -4.876 -21.758 1.00 92.50 212 PHE A N 1
ATOM 1626 C CA . PHE A 1 212 ? 2.230 -5.985 -20.842 1.00 92.50 212 PHE A CA 1
ATOM 1627 C C . PHE A 1 212 ? 2.034 -7.360 -21.500 1.00 92.50 212 PHE A C 1
ATOM 1629 O O . PHE A 1 212 ? 2.885 -8.239 -21.355 1.00 92.50 212 PHE A O 1
ATOM 1636 N N . LEU A 1 213 ? 0.933 -7.555 -22.233 1.00 91.44 213 LEU A N 1
ATOM 1637 C CA . LEU A 1 213 ? 0.659 -8.818 -22.923 1.00 91.44 213 LEU A CA 1
ATOM 1638 C C . LEU A 1 213 ? 1.688 -9.095 -24.027 1.00 91.44 213 LEU A C 1
ATOM 1640 O O . LEU A 1 213 ? 2.116 -10.239 -24.175 1.00 91.44 213 LEU A O 1
ATOM 1644 N N . HIS A 1 214 ? 2.131 -8.065 -24.752 1.00 89.94 214 HIS A N 1
ATOM 1645 C CA . HIS A 1 214 ? 3.170 -8.199 -25.774 1.00 89.94 214 HIS A CA 1
ATOM 1646 C C . HIS A 1 214 ? 4.499 -8.658 -25.157 1.00 89.94 214 HIS A C 1
ATOM 1648 O O . HIS A 1 214 ? 5.077 -9.654 -25.597 1.00 89.94 214 HIS A O 1
ATOM 1654 N N . THR A 1 215 ? 4.928 -8.015 -24.065 1.00 86.38 215 THR A N 1
ATOM 1655 C CA . THR A 1 215 ? 6.133 -8.406 -23.316 1.00 86.38 215 THR A CA 1
ATOM 1656 C C . THR A 1 215 ? 6.039 -9.836 -22.774 1.00 86.38 215 THR A C 1
ATOM 1658 O O . THR A 1 215 ? 7.038 -10.555 -22.759 1.00 86.38 215 THR A O 1
ATOM 1661 N N . LEU A 1 216 ? 4.853 -10.284 -22.344 1.00 84.56 216 LEU A N 1
ATOM 1662 C CA . LEU A 1 216 ? 4.652 -11.648 -21.844 1.00 84.56 216 LEU A CA 1
ATOM 1663 C C . LEU A 1 216 ? 4.853 -12.704 -22.944 1.00 84.56 216 LEU A C 1
ATOM 1665 O O . LEU A 1 216 ? 5.435 -13.759 -22.679 1.00 84.56 216 LEU A O 1
ATOM 1669 N N . VAL A 1 217 ? 4.394 -12.411 -24.165 1.00 84.75 217 VAL A N 1
ATOM 1670 C CA . VAL A 1 217 ? 4.545 -13.285 -25.339 1.00 84.75 217 VAL A CA 1
ATOM 1671 C C . VAL A 1 217 ? 5.999 -13.320 -25.812 1.00 84.75 217 VAL A C 1
ATOM 1673 O O . VAL A 1 217 ? 6.545 -14.401 -26.024 1.00 84.75 217 VAL A O 1
ATOM 1676 N N . GLU A 1 218 ? 6.644 -12.160 -25.938 1.00 78.88 218 GLU A N 1
ATOM 1677 C CA . GLU A 1 218 ? 8.035 -12.054 -26.402 1.00 78.88 218 GLU A CA 1
ATOM 1678 C C . GLU A 1 218 ? 9.042 -12.624 -25.395 1.00 78.88 218 GLU A C 1
ATOM 1680 O O . GLU A 1 218 ? 10.022 -13.259 -25.782 1.00 78.88 218 GLU A O 1
ATOM 1685 N N . GLY A 1 219 ? 8.791 -12.446 -24.095 1.00 67.56 219 GLY A N 1
ATOM 1686 C CA . GLY A 1 219 ? 9.664 -12.905 -23.013 1.00 67.56 219 GLY A CA 1
ATOM 1687 C C . GLY A 1 219 ? 9.549 -14.395 -22.669 1.00 67.56 219 GLY A C 1
ATOM 1688 O O . GLY A 1 219 ? 10.160 -14.830 -21.692 1.00 67.56 219 GLY A O 1
ATOM 1689 N N . GLY A 1 220 ? 8.738 -15.176 -23.395 1.00 59.91 220 GLY A N 1
ATOM 1690 C CA . GLY A 1 220 ? 8.576 -16.622 -23.175 1.00 59.91 220 GLY A CA 1
ATOM 1691 C C . GLY A 1 220 ? 8.111 -17.012 -21.763 1.00 59.91 220 GLY A C 1
ATOM 1692 O O . GLY A 1 220 ? 8.365 -18.130 -21.322 1.00 59.91 220 GLY A O 1
ATOM 1693 N N . GLY A 1 221 ? 7.483 -16.089 -21.024 1.00 54.00 221 GLY A N 1
ATOM 1694 C CA . GLY A 1 221 ? 7.088 -16.276 -19.622 1.00 54.00 221 GLY A CA 1
ATOM 1695 C C . GLY A 1 221 ? 8.222 -16.214 -18.583 1.00 54.00 221 GLY A C 1
ATOM 1696 O O . GLY A 1 221 ? 7.937 -16.346 -17.396 1.00 54.00 221 GLY A O 1
ATOM 1697 N N . ALA A 1 222 ? 9.479 -15.987 -18.987 1.00 48.56 222 ALA A N 1
ATOM 1698 C CA . ALA A 1 222 ? 10.657 -15.973 -18.109 1.00 48.56 222 ALA A CA 1
ATOM 1699 C C . ALA A 1 222 ? 11.537 -14.736 -18.370 1.00 48.56 222 ALA A C 1
ATOM 1701 O O . ALA A 1 222 ? 12.689 -14.830 -18.781 1.00 48.56 222 ALA A O 1
ATOM 1702 N N . SER A 1 223 ? 10.981 -13.551 -18.147 1.00 51.41 223 SER A N 1
ATOM 1703 C CA . SER A 1 223 ? 11.718 -12.288 -18.180 1.00 51.41 223 SER A CA 1
ATOM 1704 C C . SER A 1 223 ? 12.143 -11.892 -16.756 1.00 51.41 223 SER A C 1
ATOM 1706 O O . SER A 1 223 ? 11.338 -11.951 -15.832 1.00 51.41 223 SER A O 1
ATOM 1708 N N . SER A 1 224 ? 13.403 -11.499 -16.540 1.00 51.97 224 SER A N 1
ATOM 1709 C CA . SER A 1 224 ? 13.933 -11.101 -15.217 1.00 51.97 224 SER A CA 1
ATOM 1710 C C . SER A 1 224 ? 13.253 -9.850 -14.637 1.00 51.97 224 SER A C 1
ATOM 1712 O O . SER A 1 224 ? 13.281 -9.630 -13.429 1.00 51.97 224 SER A O 1
ATOM 1714 N N . TYR A 1 225 ? 12.556 -9.067 -15.468 1.00 52.66 225 TYR A N 1
ATOM 1715 C CA . TYR A 1 225 ? 11.690 -7.959 -15.032 1.00 52.66 225 TYR A CA 1
ATOM 1716 C C . TYR A 1 225 ? 10.336 -8.429 -14.483 1.00 52.66 225 TYR A C 1
ATOM 1718 O O . TYR A 1 225 ? 9.535 -7.627 -13.992 1.00 52.66 225 TYR A O 1
ATOM 1726 N N . LEU A 1 226 ? 10.050 -9.733 -14.562 1.00 52.22 226 LEU A N 1
ATOM 1727 C CA . LEU A 1 226 ? 8.829 -10.332 -14.034 1.00 52.22 226 LEU A CA 1
ATOM 1728 C C . LEU A 1 226 ? 8.839 -10.471 -12.510 1.00 52.22 226 LEU A C 1
ATOM 1730 O O . LEU A 1 226 ? 7.801 -10.814 -11.952 1.00 52.22 226 LEU A O 1
ATOM 1734 N N . ASP A 1 227 ? 9.920 -10.103 -11.829 1.00 58.09 227 ASP A N 1
ATOM 1735 C CA . ASP A 1 227 ? 9.959 -10.108 -10.369 1.00 58.09 227 ASP A CA 1
ATOM 1736 C C . ASP A 1 227 ? 9.370 -8.843 -9.720 1.00 58.09 227 ASP A C 1
ATOM 1738 O O . ASP A 1 227 ? 9.472 -8.711 -8.506 1.00 58.09 227 ASP A O 1
ATOM 1742 N N . LEU A 1 228 ? 8.746 -7.924 -10.473 1.00 57.44 228 LEU A N 1
ATOM 1743 C CA . LEU A 1 228 ? 7.861 -6.876 -9.921 1.00 57.44 228 LEU A CA 1
ATOM 1744 C C . LEU A 1 228 ? 6.613 -7.451 -9.252 1.00 57.44 228 LEU A C 1
ATOM 1746 O O . LEU A 1 228 ? 5.899 -8.190 -9.974 1.00 57.44 228 LEU A O 1
#

pLDDT: mean 90.64, std 10.59, range [48.56, 98.81]

Organism: Anisakis simplex (NCBI:txid6269)

Radius of gyration: 19.55 Å; chains: 1; bounding box: 47×37×53 Å

Foldseek 3Di:
DVLVVLVVVLVVCLPVVVVSVVSLVCCCVPPCVSRPPLNSLLSVLLSLLVVLLPDDDDPVSVVSNVVSLVSCLVSLQPDPLLVVLVSCVSNVNLLSLLVSLVSQLCVQCVVCLCVVCVVVLDPDDDPVNVSSLVSNLVSLVSLLVLLVVLVVQCVPPDDPSNVSSVVSNVSSLVSQLPDPDLLSPLSVCVSCVVSVNNVCLVVGPRPNSVVSVVCCVVVVNDRPSSSD

Sequence (228 aa):
MCADLITCLVRHYLGDNATTSAVCNQLRTTCPTLFSDEDATATRATEMLEEAHLMEPCPTRTELIDEAIRMLKVGVHKLNLPVICQLLHEVDCVEGIVELALARAERSDPRMLALIAYKSHSAETDSLTQDAFNKRKSAYKCITDALDRIQADVRTKSGIALQSAVVSRDLIINCVLRSKDELANVAVFKWLLANQLSNVVVESKSPFAESFLHTLVEGGGASSYLDL

Secondary structure (DSSP, 8-state):
-HHHHHHHHHHHHTT-HHHHHHHHHHHHHH-TTTS-HHHHHHHHHHHHHHHHHTS-S-HHHHHHHHHHHHHHHHTGGGS-HHHHHHHHHHTT-HHHHHHHHHHHHHHH-TT-HHHHHHHHT-S---HHHHHHHHHHHHHHHHHHHHHHHHHHHHHH--THHHHHHHHHHHHHHHHHHTSS-HHHHHHHHHHHHHTT-HHHHHT---TTHHHHHHHHHHTTT--GGGG-

InterPro domains:
  IPR004870 Nucleoporin, Nup155-like [PTHR10350] (2-216)
  IPR007187 Nucleoporin, Nup133/Nup155-like, C-terminal [PF03177] (2-215)
  IPR042533 Nucleoporin, Nup155-like, C-terminal, subdomain 1 [G3DSA:1.25.40.450] (43-195)